Protein AF-M5BZY7-F1 (afdb_monomer_lite)

Structure (mmCIF, N/CA/C/O backbone):
data_AF-M5BZY7-F1
#
_entry.id   AF-M5BZY7-F1
#
loop_
_atom_site.group_PDB
_atom_site.id
_atom_site.type_symbol
_atom_site.label_atom_id
_atom_site.label_alt_id
_atom_site.label_comp_id
_atom_site.label_asym_id
_atom_site.label_entity_id
_atom_site.label_seq_id
_atom_site.pdbx_PDB_ins_code
_atom_site.Cartn_x
_atom_site.Cartn_y
_atom_site.Cartn_z
_atom_site.occupancy
_atom_site.B_iso_or_equiv
_atom_site.auth_seq_id
_atom_site.auth_comp_id
_atom_site.auth_asym_id
_atom_site.auth_atom_id
_atom_site.pdbx_PDB_model_num
ATOM 1 N N . MET A 1 1 ? -17.344 8.890 20.793 1.00 69.88 1 MET A N 1
ATOM 2 C CA . MET A 1 1 ? -17.210 7.690 19.939 1.00 69.88 1 MET A CA 1
ATOM 3 C C . MET A 1 1 ? -17.380 6.458 20.806 1.00 69.88 1 MET A C 1
ATOM 5 O O . MET A 1 1 ? -16.869 6.455 21.920 1.00 69.88 1 MET A O 1
ATOM 9 N N . ALA A 1 2 ? -18.114 5.452 20.333 1.00 90.12 2 ALA A N 1
ATOM 10 C CA . ALA A 1 2 ? -18.192 4.158 21.005 1.00 90.12 2 ALA A CA 1
ATOM 11 C C . ALA A 1 2 ? -17.006 3.278 20.587 1.00 90.12 2 ALA A C 1
ATOM 13 O O . ALA A 1 2 ? -16.504 3.409 19.467 1.00 90.12 2 ALA A O 1
ATOM 14 N N . PHE A 1 3 ? -16.585 2.380 21.474 1.00 93.38 3 PHE A N 1
ATOM 15 C CA . PHE A 1 3 ? -15.505 1.430 21.223 1.00 93.38 3 PHE A CA 1
ATOM 16 C C . PHE A 1 3 ? -16.046 0.007 21.200 1.00 93.38 3 PHE A C 1
ATOM 18 O O . PHE A 1 3 ? -16.920 -0.344 21.994 1.00 93.38 3 PHE A O 1
ATOM 25 N N . LEU A 1 4 ? -15.481 -0.819 20.328 1.00 94.56 4 LEU A N 1
ATOM 26 C CA . LEU A 1 4 ? -15.731 -2.252 20.276 1.00 94.56 4 LEU A CA 1
ATOM 27 C C . LEU A 1 4 ? -14.490 -3.015 20.742 1.00 94.56 4 LEU A C 1
ATOM 29 O O . LEU A 1 4 ? -13.355 -2.613 20.480 1.00 94.56 4 LEU A O 1
ATOM 33 N N . ARG A 1 5 ? -14.709 -4.145 21.413 1.00 94.69 5 ARG A N 1
ATOM 34 C CA . ARG A 1 5 ? -13.634 -5.030 21.867 1.00 94.69 5 ARG A CA 1
ATOM 35 C C . ARG A 1 5 ? -13.162 -5.900 20.705 1.00 94.69 5 ARG A C 1
ATOM 37 O O . ARG A 1 5 ? -13.861 -6.831 20.302 1.00 94.69 5 ARG A O 1
ATOM 44 N N . ALA A 1 6 ? -11.966 -5.632 20.190 1.00 93.75 6 ALA A N 1
ATOM 45 C CA . ALA A 1 6 ? -11.365 -6.430 19.126 1.00 93.75 6 ALA A CA 1
ATOM 46 C C . ALA A 1 6 ? -10.783 -7.752 19.652 1.00 93.75 6 ALA A C 1
ATOM 48 O O . ALA A 1 6 ? -10.763 -8.754 18.938 1.00 93.75 6 ALA A O 1
ATOM 49 N N . GLY A 1 7 ? -10.363 -7.806 20.917 1.00 92.88 7 GLY A N 1
ATOM 50 C CA . GLY A 1 7 ? -9.892 -9.018 21.595 1.00 92.88 7 GLY A CA 1
ATOM 51 C C . GLY A 1 7 ? -8.624 -8.779 22.407 1.00 92.88 7 GLY A C 1
ATOM 52 O O . GLY A 1 7 ? -8.182 -7.646 22.552 1.00 92.88 7 GLY A O 1
ATOM 53 N N . TYR A 1 8 ? -8.034 -9.848 22.937 1.00 92.38 8 TYR A N 1
ATOM 54 C CA . TYR A 1 8 ? -6.775 -9.754 23.676 1.00 92.38 8 TYR A CA 1
ATOM 55 C C . TYR A 1 8 ? -5.601 -9.412 22.762 1.00 92.38 8 TYR A C 1
ATOM 57 O O . TYR A 1 8 ? -5.529 -9.892 21.630 1.00 92.38 8 TYR A O 1
ATOM 65 N N . LEU A 1 9 ? -4.641 -8.654 23.293 1.00 89.50 9 LEU A N 1
ATOM 66 C CA . LEU A 1 9 ? -3.408 -8.291 22.601 1.00 89.50 9 LEU A CA 1
ATOM 67 C C . LEU A 1 9 ? -2.640 -9.517 22.090 1.00 89.50 9 LEU A C 1
ATOM 69 O O . LEU A 1 9 ? -2.059 -9.452 21.014 1.00 89.50 9 LEU A O 1
ATOM 73 N N . SER A 1 10 ? -2.695 -10.644 22.811 1.00 89.00 10 SER A N 1
ATOM 74 C CA . SER A 1 10 ? -2.075 -11.920 22.418 1.00 89.00 10 SER A CA 1
ATOM 75 C C . SER A 1 10 ? -2.529 -12.425 21.046 1.00 89.00 10 SER A C 1
ATOM 77 O O . SER A 1 10 ? -1.772 -13.107 20.363 1.00 89.00 10 SER A O 1
ATOM 79 N N . ASN A 1 11 ? -3.743 -12.068 20.618 1.00 89.25 11 ASN A N 1
ATOM 80 C CA . ASN A 1 11 ? -4.279 -12.460 19.315 1.00 89.25 11 ASN A CA 1
ATOM 81 C C . ASN A 1 11 ? -3.685 -11.632 18.166 1.00 89.25 11 ASN A C 1
ATOM 83 O O . ASN A 1 11 ? -3.854 -11.999 17.008 1.00 89.25 11 ASN A O 1
ATOM 87 N N . PHE A 1 12 ? -3.000 -10.530 18.484 1.00 89.19 12 PHE A N 1
ATOM 88 C CA . PHE A 1 12 ? -2.455 -9.568 17.530 1.00 89.19 12 PHE A CA 1
ATOM 89 C C . PHE A 1 12 ? -0.918 -9.524 17.549 1.00 89.19 12 PHE A C 1
ATOM 91 O O . PHE A 1 12 ? -0.313 -8.492 17.272 1.00 89.19 12 PHE A O 1
ATOM 98 N N . VAL A 1 13 ? -0.270 -10.639 17.907 1.00 87.38 13 VAL A N 1
ATOM 99 C CA . VAL A 1 13 ? 1.202 -10.731 18.015 1.00 87.38 13 VAL A CA 1
ATOM 100 C C . VAL A 1 13 ? 1.837 -11.503 16.855 1.00 87.38 13 VAL A C 1
ATOM 102 O O . VAL A 1 13 ? 2.993 -11.265 16.535 1.00 87.38 13 VAL A O 1
ATOM 105 N N . SER A 1 14 ? 1.090 -12.401 16.205 1.00 85.69 14 SER A N 1
ATOM 106 C CA . SER A 1 14 ? 1.621 -13.275 15.145 1.00 85.69 14 SER A CA 1
ATOM 107 C C . SER A 1 14 ? 2.072 -12.542 13.875 1.00 85.69 14 SER A C 1
ATOM 109 O O . SER A 1 14 ? 3.046 -12.944 13.257 1.00 85.69 14 SER A O 1
ATOM 111 N N . HIS A 1 15 ? 1.364 -11.479 13.499 1.00 88.69 15 HIS A N 1
ATOM 112 C CA . HIS A 1 15 ? 1.591 -10.665 12.311 1.00 88.69 15 HIS A CA 1
ATOM 113 C C . HIS A 1 15 ? 1.605 -9.184 12.697 1.00 88.69 15 HIS A C 1
ATOM 115 O O . HIS A 1 15 ? 1.057 -8.792 13.732 1.00 88.69 15 HIS A O 1
ATOM 121 N N . THR A 1 16 ? 2.195 -8.359 11.841 1.00 88.75 16 THR A N 1
ATOM 122 C CA . THR A 1 16 ? 2.219 -6.891 11.948 1.00 88.75 16 THR A CA 1
ATOM 123 C C . THR A 1 16 ? 0.879 -6.255 11.577 1.00 88.75 16 THR A C 1
ATOM 125 O O . THR A 1 16 ? 0.645 -5.089 11.883 1.00 88.75 16 THR A O 1
ATOM 128 N N . ARG A 1 17 ? -0.026 -7.007 10.941 1.00 91.69 17 ARG A N 1
ATOM 129 C CA . ARG A 1 17 ? -1.301 -6.504 10.427 1.00 91.69 17 ARG A CA 1
ATOM 130 C C . ARG A 1 17 ? -2.407 -7.557 10.436 1.00 91.69 17 ARG A C 1
ATOM 132 O O . ARG A 1 17 ? -2.161 -8.747 10.225 1.0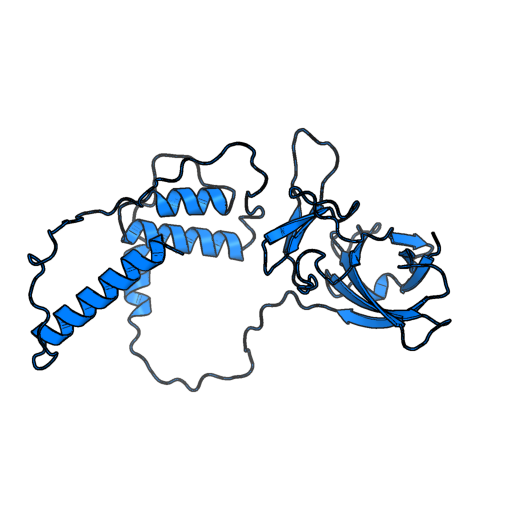0 91.69 17 ARG A O 1
ATOM 139 N N . TYR A 1 18 ? -3.639 -7.106 10.653 1.00 94.38 18 TYR A N 1
ATOM 140 C CA . TYR A 1 18 ? -4.831 -7.954 10.666 1.00 94.38 18 TYR A CA 1
ATOM 141 C C . TYR A 1 18 ? -5.995 -7.257 9.978 1.00 94.38 18 TYR A C 1
ATOM 143 O O . TYR A 1 18 ? -6.287 -6.104 10.290 1.00 94.38 18 TYR A O 1
ATOM 151 N N . LEU A 1 19 ? -6.706 -7.978 9.114 1.00 95.56 19 LEU A N 1
ATOM 152 C CA . LEU A 1 19 ? -8.006 -7.550 8.616 1.00 95.56 19 LEU A CA 1
ATOM 153 C C . LEU A 1 19 ? -9.092 -7.973 9.611 1.00 95.56 19 LEU A C 1
ATOM 155 O O . LEU A 1 19 ? -9.184 -9.141 10.001 1.00 95.56 19 LEU A O 1
ATOM 159 N N . LEU A 1 20 ? -9.909 -7.012 10.021 1.00 96.12 20 LEU A N 1
ATOM 160 C CA . LEU A 1 20 ? -11.020 -7.176 10.945 1.00 96.12 20 LEU A CA 1
ATOM 161 C C . LEU A 1 20 ? -12.327 -6.938 10.196 1.00 96.12 20 LEU A C 1
ATOM 163 O O . LEU A 1 20 ? -12.575 -5.833 9.717 1.00 96.12 20 LEU A O 1
ATOM 167 N N . THR A 1 21 ? -13.181 -7.956 10.150 1.00 95.75 21 THR A N 1
ATOM 168 C CA . THR A 1 21 ? -14.533 -7.828 9.597 1.00 95.75 21 THR A CA 1
ATOM 169 C C . THR A 1 21 ? -15.502 -7.569 10.744 1.00 95.75 21 THR A C 1
ATOM 171 O O . THR A 1 21 ? -15.699 -8.424 11.616 1.00 95.75 21 THR A O 1
ATOM 174 N N . LEU A 1 22 ? -16.102 -6.385 10.755 1.00 95.19 22 LEU A N 1
ATOM 175 C CA . LEU A 1 22 ? -17.109 -5.962 11.718 1.00 95.19 22 LEU A CA 1
ATOM 176 C C . LEU A 1 22 ? -18.509 -6.192 11.159 1.00 95.19 22 LEU A C 1
ATOM 178 O O . LEU A 1 22 ? -18.734 -6.029 9.962 1.00 95.19 22 LEU A O 1
ATOM 182 N N . ARG A 1 23 ? -19.460 -6.504 12.038 1.00 94.94 23 ARG A N 1
ATOM 183 C CA . ARG A 1 23 ? -20.889 -6.565 11.715 1.00 94.94 23 ARG A CA 1
ATOM 184 C C . ARG A 1 23 ? -21.689 -5.721 12.693 1.00 94.94 23 ARG A C 1
ATOM 186 O O . ARG A 1 23 ? -21.435 -5.761 13.899 1.00 94.94 23 ARG A O 1
ATOM 193 N N . SER A 1 24 ? -22.667 -4.979 12.183 1.00 93.81 24 SER A N 1
ATOM 194 C CA . SER A 1 24 ? -23.609 -4.253 13.034 1.00 93.81 24 SER A CA 1
ATOM 195 C C . SER A 1 24 ? -24.620 -5.218 13.657 1.00 93.81 24 SER A C 1
ATOM 197 O O . SER A 1 24 ? -25.238 -6.025 12.963 1.00 93.81 24 SER A O 1
ATOM 199 N N . LYS A 1 25 ? -24.848 -5.118 14.970 1.00 89.00 25 LYS A N 1
ATOM 200 C CA . LYS A 1 25 ? -25.912 -5.879 15.646 1.00 89.00 25 LYS A CA 1
ATOM 201 C C . LYS A 1 25 ? -27.306 -5.334 15.346 1.00 89.00 25 LYS A C 1
ATOM 203 O O . LYS A 1 25 ? -28.270 -6.091 15.361 1.00 89.00 25 LYS A O 1
ATOM 208 N N . ALA A 1 26 ? -27.415 -4.030 15.083 1.00 88.25 26 ALA A N 1
ATOM 209 C CA . ALA A 1 26 ? -28.688 -3.394 14.750 1.00 88.25 26 ALA A CA 1
ATOM 210 C C . ALA A 1 26 ? -29.161 -3.787 13.342 1.00 88.25 26 ALA A C 1
ATOM 212 O O . ALA A 1 26 ? -30.354 -3.987 13.120 1.00 88.25 26 ALA A O 1
ATOM 213 N N . ARG A 1 27 ? -28.220 -3.922 12.398 1.00 87.88 27 ARG A N 1
ATOM 214 C CA . ARG A 1 27 ? -28.473 -4.346 11.016 1.00 87.88 27 ARG A CA 1
ATOM 215 C C . ARG A 1 27 ? -27.467 -5.429 10.612 1.00 87.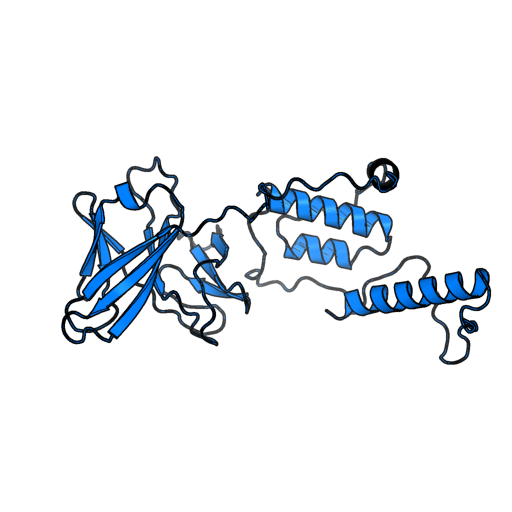88 27 ARG A C 1
ATOM 217 O O . ARG A 1 27 ? -26.384 -5.099 10.141 1.00 87.88 27 ARG A O 1
ATOM 224 N N . PRO A 1 28 ? -27.816 -6.720 10.751 1.00 85.06 28 PRO A N 1
ATOM 225 C CA . PRO A 1 28 ? -26.888 -7.825 10.485 1.00 85.06 28 PRO A CA 1
ATOM 226 C C . PRO A 1 28 ? -26.375 -7.935 9.040 1.00 85.06 28 PRO A C 1
ATOM 228 O O . PRO A 1 28 ? -25.453 -8.707 8.794 1.00 85.06 28 PRO A O 1
ATOM 231 N N . SER A 1 29 ? -26.971 -7.204 8.091 1.00 88.88 29 SER A N 1
ATOM 232 C CA . SER A 1 29 ? -26.496 -7.071 6.708 1.00 88.88 29 SER A CA 1
ATOM 233 C C . SER A 1 29 ? -25.306 -6.127 6.552 1.00 88.88 29 SER A C 1
ATOM 235 O O . SER A 1 29 ? -24.657 -6.146 5.509 1.00 88.88 29 SER A O 1
ATOM 237 N N . ASP A 1 30 ? -25.047 -5.282 7.548 1.00 91.56 30 ASP A N 1
ATOM 238 C CA . ASP A 1 30 ? -24.054 -4.225 7.447 1.00 91.56 30 ASP A CA 1
ATOM 239 C C . ASP A 1 30 ? -22.715 -4.740 7.958 1.00 91.56 30 ASP A C 1
ATOM 241 O O . ASP A 1 30 ? -22.546 -5.034 9.149 1.00 91.56 30 ASP A O 1
ATOM 245 N N . TYR A 1 31 ? -21.766 -4.819 7.031 1.00 93.38 31 TYR A N 1
ATOM 246 C CA . TYR A 1 31 ? -20.393 -5.208 7.295 1.00 93.38 31 TYR A CA 1
ATOM 247 C C . TYR A 1 31 ? -19.463 -4.028 7.061 1.00 93.38 31 TYR A C 1
ATOM 249 O O . TYR A 1 31 ? -19.668 -3.243 6.136 1.00 93.38 31 TYR A O 1
ATOM 257 N N . HIS A 1 32 ? -18.430 -3.931 7.889 1.00 94.38 32 HIS A N 1
ATOM 258 C CA . HIS A 1 32 ? -17.384 -2.928 7.740 1.00 94.38 32 HIS A CA 1
ATOM 259 C C . HIS A 1 32 ? -16.022 -3.569 7.955 1.00 94.38 32 HIS A C 1
ATOM 261 O O . HIS A 1 32 ? -15.857 -4.355 8.887 1.00 94.38 32 HIS A O 1
ATOM 267 N N . SER A 1 33 ? -15.051 -3.242 7.112 1.00 95.25 33 SER A N 1
ATOM 268 C CA . SER A 1 33 ? -13.735 -3.881 7.132 1.00 95.25 33 SER A CA 1
ATOM 269 C C . SER A 1 33 ? -12.668 -2.885 7.565 1.00 95.25 33 SER A C 1
ATOM 271 O O . SER A 1 33 ? -12.513 -1.816 6.975 1.00 95.25 33 SER A O 1
ATOM 273 N N . LEU A 1 34 ? -11.933 -3.243 8.614 1.00 96.00 34 LEU A N 1
ATOM 274 C CA . LEU A 1 34 ? -10.843 -2.449 9.169 1.00 96.00 34 LEU A CA 1
ATOM 275 C C . LEU A 1 34 ? -9.527 -3.209 9.067 1.00 96.00 34 LEU A C 1
ATOM 277 O O . LEU A 1 34 ? -9.506 -4.436 9.112 1.00 96.00 34 LEU A O 1
ATOM 281 N N . ILE A 1 35 ? -8.423 -2.481 9.012 1.00 95.69 35 ILE A N 1
ATOM 282 C CA . ILE A 1 35 ? -7.079 -3.025 9.161 1.00 95.69 35 ILE A CA 1
ATOM 283 C C . ILE A 1 35 ? -6.521 -2.525 10.485 1.00 95.69 35 ILE A C 1
ATOM 285 O O . ILE A 1 35 ? -6.535 -1.326 10.756 1.00 95.69 35 ILE A O 1
ATOM 289 N N . LEU A 1 36 ? -6.028 -3.450 11.301 1.00 95.19 36 LEU A N 1
ATOM 290 C CA . LEU A 1 36 ? -5.256 -3.159 12.500 1.00 95.19 36 LEU A CA 1
ATOM 291 C C . LEU A 1 36 ? -3.772 -3.330 12.176 1.00 95.19 36 LEU A C 1
ATOM 293 O O . LEU A 1 36 ? -3.349 -4.437 11.845 1.00 95.19 36 LEU A O 1
ATOM 297 N N . PHE A 1 37 ? -2.997 -2.262 12.314 1.00 92.88 37 PHE A N 1
ATOM 298 C CA . PHE A 1 37 ? -1.547 -2.240 12.169 1.00 92.88 37 PHE A CA 1
ATOM 299 C C . PHE A 1 37 ? -0.869 -2.267 13.533 1.00 92.88 37 PHE A C 1
ATOM 301 O O . PHE A 1 37 ? -1.293 -1.592 14.473 1.00 92.88 37 PHE A O 1
ATOM 308 N N . ARG A 1 38 ? 0.232 -3.006 13.618 1.00 90.00 38 ARG A N 1
ATOM 309 C CA . ARG A 1 38 ? 1.146 -3.060 14.751 1.00 90.00 38 ARG A CA 1
ATOM 310 C C . ARG A 1 38 ? 2.537 -2.670 14.263 1.00 90.00 38 ARG A C 1
ATOM 312 O O . ARG A 1 38 ? 3.193 -3.450 13.584 1.00 90.00 38 ARG A O 1
ATOM 319 N N . LEU A 1 39 ? 3.004 -1.491 14.669 1.00 86.19 39 LEU A N 1
ATOM 320 C CA . LEU A 1 39 ? 4.331 -0.978 14.281 1.00 86.19 39 LEU A CA 1
ATOM 321 C C . LEU A 1 39 ? 5.430 -1.289 15.302 1.00 86.19 39 LEU A C 1
ATOM 323 O O . LEU A 1 39 ? 6.608 -1.058 15.060 1.00 86.19 39 LEU A O 1
ATOM 327 N N . SER A 1 40 ? 5.042 -1.798 16.468 1.00 81.00 40 SER A N 1
ATOM 328 C CA . SER A 1 40 ? 5.979 -2.195 17.518 1.00 81.00 40 SER A CA 1
ATOM 329 C C . SER A 1 40 ? 6.353 -3.675 17.401 1.00 81.00 40 SER A C 1
ATOM 331 O O . SER A 1 40 ? 5.484 -4.503 17.092 1.00 81.00 40 SER A O 1
ATOM 333 N N . PRO A 1 41 ? 7.601 -4.053 17.729 1.00 71.88 41 PRO A N 1
ATOM 334 C CA . PRO A 1 41 ? 7.983 -5.456 17.797 1.00 71.88 41 PRO A CA 1
ATOM 335 C C . PRO A 1 41 ? 7.101 -6.215 18.799 1.00 71.88 41 PRO A C 1
ATOM 337 O O . PRO A 1 41 ? 6.577 -5.647 19.764 1.00 71.88 41 PRO A O 1
ATOM 340 N N . ALA A 1 42 ? 6.927 -7.520 18.569 1.00 64.50 42 ALA A N 1
ATOM 341 C CA . ALA A 1 42 ? 6.102 -8.414 19.390 1.00 64.50 42 ALA A CA 1
ATOM 342 C C . ALA A 1 42 ? 6.430 -8.354 20.898 1.00 64.50 42 ALA A C 1
ATOM 344 O O . ALA A 1 42 ? 5.557 -8.589 21.729 1.00 64.50 42 ALA A O 1
ATOM 345 N N . THR A 1 43 ? 7.672 -8.001 21.231 1.00 65.31 43 THR A N 1
ATOM 346 C CA . THR A 1 43 ? 8.246 -7.958 22.580 1.00 65.31 43 THR A CA 1
ATOM 347 C C . THR A 1 43 ? 8.021 -6.646 23.341 1.00 65.31 43 THR A C 1
ATOM 349 O O . THR A 1 43 ? 8.405 -6.572 24.503 1.00 65.31 43 THR A O 1
ATOM 352 N N . SER A 1 44 ? 7.434 -5.614 22.722 1.00 69.38 44 SER A N 1
ATOM 353 C CA . SER A 1 44 ? 7.161 -4.336 23.399 1.00 69.38 44 SER A CA 1
ATOM 354 C C . SER A 1 44 ? 5.996 -4.454 24.388 1.00 69.38 44 SER A C 1
ATOM 356 O O . SER A 1 44 ? 4.926 -4.942 24.014 1.00 69.38 44 SER A O 1
ATOM 358 N N . ASP A 1 45 ? 6.177 -3.945 25.613 1.00 65.12 45 ASP A N 1
ATOM 359 C CA . ASP A 1 45 ? 5.134 -3.887 26.654 1.00 65.12 45 ASP A CA 1
ATOM 360 C C . ASP A 1 45 ? 3.990 -2.922 26.301 1.00 65.12 45 ASP A C 1
ATOM 362 O O . ASP A 1 45 ? 2.838 -3.148 26.674 1.00 65.12 45 ASP A O 1
ATOM 366 N N . VAL A 1 46 ? 4.292 -1.865 25.540 1.00 72.31 46 VAL A N 1
ATOM 367 C CA . VAL A 1 46 ? 3.311 -0.911 25.006 1.00 72.31 46 VAL A CA 1
ATOM 368 C C . VAL A 1 46 ? 3.301 -1.033 23.482 1.00 72.31 46 VAL A C 1
ATOM 370 O O . VAL A 1 46 ? 4.267 -0.626 22.827 1.00 72.31 46 VAL A O 1
ATOM 373 N N . PRO A 1 47 ? 2.270 -1.661 22.891 1.00 76.50 47 PRO A N 1
ATOM 374 C CA . PRO A 1 47 ? 2.206 -1.846 21.457 1.00 76.50 47 PRO A CA 1
ATOM 375 C C . PRO A 1 47 ? 1.698 -0.579 20.758 1.00 76.50 47 PRO A C 1
ATOM 377 O O . PRO A 1 47 ? 0.624 -0.073 21.077 1.00 76.50 47 PRO A O 1
ATOM 380 N N . ASN A 1 48 ? 2.429 -0.117 19.744 1.00 87.25 48 ASN A N 1
ATOM 381 C CA . ASN A 1 48 ? 1.951 0.926 18.835 1.00 87.25 48 ASN A CA 1
ATOM 382 C C . ASN A 1 48 ? 0.945 0.308 17.862 1.00 87.25 48 ASN A C 1
ATOM 384 O O . ASN A 1 48 ? 1.345 -0.372 16.908 1.00 87.25 48 ASN A O 1
ATOM 388 N N . LEU A 1 49 ? -0.342 0.493 18.160 1.00 91.56 49 LEU A N 1
ATOM 389 C CA . LEU A 1 49 ? -1.465 -0.024 17.386 1.00 91.56 49 LEU A CA 1
ATOM 390 C C . LEU A 1 49 ? -2.213 1.114 16.699 1.00 91.56 49 LEU A C 1
ATOM 392 O O . LEU A 1 49 ? -2.534 2.119 17.329 1.00 91.56 49 LEU A O 1
ATOM 396 N N . TYR A 1 50 ? -2.549 0.906 15.432 1.00 94.00 50 TYR A N 1
ATOM 397 C CA . TYR A 1 50 ? -3.339 1.835 14.629 1.00 94.00 50 TYR A CA 1
ATOM 398 C C . TYR A 1 50 ? -4.431 1.064 13.909 1.00 94.00 50 TYR A C 1
ATOM 400 O O . TYR A 1 50 ? -4.211 -0.075 13.502 1.00 94.00 50 TYR A O 1
ATOM 408 N N . ALA A 1 51 ? -5.604 1.666 13.748 1.00 95.50 51 ALA A N 1
ATOM 409 C CA . ALA A 1 51 ? -6.694 1.061 13.003 1.00 95.50 51 ALA A CA 1
ATOM 410 C C . ALA A 1 51 ? -7.204 2.032 11.949 1.00 95.50 51 ALA A C 1
ATOM 412 O O . ALA A 1 51 ? -7.398 3.214 12.223 1.00 95.50 51 ALA A O 1
ATOM 413 N N . MET A 1 52 ? -7.464 1.524 10.753 1.00 95.19 52 MET A N 1
ATOM 414 C CA . MET A 1 52 ? -8.054 2.311 9.678 1.00 95.19 52 MET A CA 1
ATOM 415 C C . MET A 1 52 ? -8.957 1.455 8.803 1.00 95.19 52 MET A C 1
ATOM 417 O O . MET A 1 52 ? -8.982 0.232 8.917 1.00 95.19 52 MET A O 1
ATOM 421 N N . GLU A 1 53 ? -9.705 2.100 7.927 1.00 95.31 53 GLU A N 1
ATOM 422 C CA . GLU A 1 53 ? -10.540 1.430 6.942 1.00 95.31 53 GLU A CA 1
ATOM 423 C C . GLU A 1 53 ? -9.713 0.629 5.926 1.00 95.31 53 GLU A C 1
ATOM 425 O O . GLU A 1 53 ? -8.658 1.072 5.472 1.00 95.31 53 GLU A O 1
ATOM 430 N N . SER A 1 54 ? -10.191 -0.562 5.554 1.00 95.19 54 SER A N 1
ATOM 431 C CA . SER A 1 54 ? -9.494 -1.400 4.570 1.00 95.19 54 SER A CA 1
ATOM 432 C C . SER A 1 54 ? -9.618 -0.901 3.138 1.00 95.19 54 SER A C 1
ATOM 434 O O . SER A 1 54 ? -8.888 -1.341 2.259 1.00 95.19 54 SER A O 1
ATOM 436 N N . THR A 1 55 ? -10.572 -0.016 2.890 1.00 95.19 55 THR A N 1
ATOM 437 C CA . THR A 1 55 ? -10.951 0.437 1.561 1.00 95.19 55 THR A CA 1
ATOM 438 C C . THR A 1 55 ? -10.368 1.820 1.313 1.00 95.19 55 THR A C 1
ATOM 440 O O . THR A 1 55 ? -10.625 2.764 2.056 1.00 95.19 55 THR A O 1
ATOM 443 N N . CYS A 1 56 ? -9.585 1.958 0.246 1.00 94.31 56 CYS A N 1
ATOM 444 C CA . CYS A 1 56 ? -8.999 3.234 -0.136 1.00 94.31 56 CYS A CA 1
ATOM 445 C C . CYS A 1 56 ? -10.094 4.220 -0.591 1.00 94.31 56 CYS A C 1
ATOM 447 O O . CYS A 1 56 ? -10.856 3.884 -1.504 1.00 94.31 56 CYS A O 1
ATOM 449 N N . PRO A 1 57 ? -10.130 5.460 -0.062 1.00 94.44 57 PRO A N 1
ATOM 450 C CA . PRO A 1 57 ? -11.161 6.453 -0.393 1.00 94.44 57 PRO A CA 1
ATOM 451 C C . PRO A 1 57 ? -11.100 6.965 -1.842 1.00 94.44 57 PRO A C 1
ATOM 453 O O . PRO A 1 57 ? -12.005 7.666 -2.277 1.00 94.44 57 PRO A O 1
ATOM 456 N N . HIS A 1 58 ? -10.043 6.639 -2.595 1.00 90.06 58 HIS A N 1
ATOM 457 C CA . HIS A 1 58 ? -9.907 7.019 -4.001 1.00 90.06 58 HIS A CA 1
ATOM 458 C C . HIS A 1 58 ? -10.849 6.214 -4.913 1.00 90.06 58 HIS A C 1
ATOM 460 O O . HIS A 1 58 ? -11.804 6.751 -5.462 1.00 90.06 58 HIS A O 1
ATOM 466 N N . LEU A 1 59 ? -10.570 4.917 -5.082 1.00 91.62 59 LEU A N 1
ATOM 467 C CA . LEU A 1 59 ? -11.298 4.021 -5.995 1.00 91.62 59 LEU A CA 1
ATOM 468 C C . LEU A 1 59 ? -11.610 2.665 -5.348 1.00 91.62 59 LEU A C 1
ATOM 470 O O . LEU A 1 59 ? -11.765 1.660 -6.035 1.00 91.62 59 LEU A O 1
ATOM 474 N N . GLY A 1 60 ? -11.658 2.614 -4.017 1.00 91.12 60 GLY A N 1
ATOM 475 C CA . GLY A 1 60 ? -12.051 1.413 -3.284 1.00 91.12 60 GLY A CA 1
ATOM 476 C C . GLY A 1 60 ? -11.025 0.279 -3.292 1.00 91.12 60 GLY A C 1
ATOM 477 O O . GLY A 1 60 ? -11.371 -0.858 -2.992 1.00 91.12 60 GLY A O 1
ATOM 478 N N . ALA A 1 61 ? -9.771 0.564 -3.650 1.00 90.62 61 ALA A N 1
ATOM 479 C CA . ALA A 1 61 ? -8.698 -0.423 -3.623 1.00 90.62 61 ALA A CA 1
ATOM 480 C C . ALA A 1 61 ? -8.440 -0.945 -2.200 1.00 90.62 61 ALA A C 1
ATOM 482 O O . ALA A 1 61 ? -8.537 -0.188 -1.235 1.00 90.62 61 ALA A O 1
ATOM 483 N N . ASP A 1 62 ? -8.065 -2.217 -2.085 1.00 92.75 62 ASP A N 1
ATOM 484 C CA . ASP A 1 62 ? -7.747 -2.841 -0.800 1.00 92.75 62 ASP A CA 1
ATOM 485 C C . ASP A 1 62 ? -6.405 -2.327 -0.247 1.00 92.75 62 ASP A C 1
ATOM 487 O O . ASP A 1 62 ? -5.366 -2.398 -0.912 1.00 92.75 62 ASP A O 1
ATOM 491 N N . LEU A 1 63 ? -6.438 -1.802 0.976 1.00 92.69 63 LEU A N 1
ATOM 492 C CA . LEU A 1 63 ? -5.288 -1.303 1.724 1.00 92.69 63 LEU A CA 1
ATOM 493 C C . LEU A 1 63 ? -4.649 -2.377 2.616 1.00 92.69 63 LEU A C 1
ATOM 495 O O . LEU A 1 63 ? -3.651 -2.089 3.274 1.00 92.69 63 LEU A O 1
ATOM 499 N N . SER A 1 64 ? -5.160 -3.614 2.664 1.00 89.94 64 SER A N 1
ATOM 500 C CA . SER A 1 64 ? -4.632 -4.648 3.573 1.00 89.94 64 SER A CA 1
ATOM 501 C C . SER A 1 64 ? -3.158 -4.973 3.312 1.00 89.94 64 SER A C 1
ATOM 503 O O . SER A 1 64 ? -2.425 -5.336 4.232 1.00 89.94 64 SER A O 1
ATOM 505 N N . HIS A 1 65 ? -2.715 -4.795 2.067 1.00 86.88 65 HIS A N 1
ATOM 506 C CA . HIS A 1 65 ? -1.337 -4.981 1.607 1.00 86.88 65 HIS A CA 1
ATOM 507 C C . HIS A 1 65 ? -0.604 -3.649 1.379 1.00 86.88 65 HIS A C 1
ATOM 509 O O . HIS A 1 65 ? 0.390 -3.614 0.666 1.00 86.88 65 HIS A O 1
ATOM 515 N N . ALA A 1 66 ? -1.097 -2.543 1.945 1.00 87.44 66 ALA A N 1
ATOM 516 C CA . ALA A 1 66 ? -0.423 -1.253 1.855 1.00 87.44 66 ALA A CA 1
ATOM 517 C C . ALA A 1 66 ? 0.948 -1.294 2.546 1.00 87.44 66 ALA A C 1
ATOM 519 O O . ALA A 1 66 ? 1.101 -1.902 3.612 1.00 87.44 66 ALA A O 1
ATOM 520 N N . ASP A 1 67 ? 1.931 -0.626 1.950 1.00 85.06 67 ASP A N 1
ATOM 521 C CA . ASP A 1 67 ? 3.235 -0.423 2.579 1.00 85.06 67 ASP A CA 1
ATOM 522 C C . ASP A 1 67 ? 3.077 0.581 3.725 1.00 85.06 67 ASP A C 1
ATOM 524 O O . ASP A 1 67 ? 2.361 1.572 3.574 1.00 85.06 67 ASP A O 1
ATOM 528 N N . VAL A 1 68 ? 3.734 0.343 4.863 1.00 87.88 68 VAL A N 1
ATOM 529 C CA . VAL A 1 68 ? 3.809 1.339 5.939 1.00 87.88 68 VAL A CA 1
ATOM 530 C C . VAL A 1 68 ? 5.134 2.071 5.815 1.00 87.88 68 VAL A C 1
ATOM 532 O O . VAL A 1 68 ? 6.197 1.483 6.010 1.00 87.88 68 VAL A O 1
ATOM 535 N N . GLU A 1 69 ? 5.067 3.362 5.525 1.00 84.50 69 GLU A N 1
ATOM 536 C CA . GLU A 1 69 ? 6.218 4.249 5.536 1.00 84.50 69 GLU A CA 1
ATOM 537 C C . GLU A 1 69 ? 6.285 4.972 6.882 1.00 84.50 69 GLU A C 1
ATOM 539 O O . GLU A 1 69 ? 5.324 5.604 7.326 1.00 84.50 69 GLU A O 1
ATOM 544 N N . ILE A 1 70 ? 7.432 4.853 7.545 1.00 80.12 70 ILE A N 1
ATOM 545 C CA . ILE A 1 70 ? 7.737 5.555 8.791 1.00 80.12 70 ILE A CA 1
ATOM 546 C C . ILE A 1 70 ? 8.798 6.587 8.441 1.00 80.12 70 ILE A C 1
ATOM 548 O O . ILE A 1 70 ? 9.924 6.209 8.105 1.00 80.12 70 ILE A O 1
ATOM 552 N N . ASP A 1 71 ? 8.441 7.868 8.491 1.00 64.44 71 ASP A N 1
ATOM 553 C CA . ASP A 1 71 ? 9.386 8.944 8.201 1.00 64.44 71 ASP A CA 1
ATOM 554 C C . ASP A 1 71 ? 9.898 9.557 9.514 1.00 64.44 71 ASP A C 1
ATOM 556 O O . ASP A 1 71 ? 9.103 10.091 10.296 1.00 64.44 71 ASP A O 1
ATOM 560 N N . PRO A 1 72 ? 11.205 9.464 9.812 1.00 55.75 72 PRO A N 1
ATOM 561 C CA . PRO A 1 72 ? 11.823 10.266 10.852 1.00 55.75 72 PRO A CA 1
ATOM 562 C C . PRO A 1 72 ? 12.082 11.667 10.285 1.00 55.75 72 PRO A C 1
ATOM 564 O O . PRO A 1 72 ? 13.194 11.968 9.850 1.00 55.75 72 PRO A O 1
ATOM 567 N N . ASP A 1 73 ? 11.058 12.517 10.259 1.00 51.94 73 ASP A N 1
ATOM 568 C CA . ASP A 1 73 ? 11.250 13.927 9.922 1.00 51.94 73 ASP A CA 1
ATOM 569 C C . ASP A 1 73 ? 12.023 14.617 11.069 1.00 51.94 73 ASP A C 1
ATOM 571 O O . ASP A 1 73 ? 11.544 14.637 12.203 1.00 51.94 73 ASP A O 1
ATOM 575 N N . PRO A 1 74 ? 13.234 15.158 10.832 1.00 51.47 74 PRO A N 1
ATOM 576 C CA . PRO A 1 74 ? 14.016 15.829 11.868 1.00 51.47 74 PRO A CA 1
ATOM 577 C C . PRO A 1 74 ? 13.422 17.173 12.331 1.00 51.47 74 PRO A C 1
ATOM 579 O O . PRO A 1 74 ? 13.897 17.707 13.334 1.00 51.47 74 PRO A O 1
ATOM 582 N N . GLU A 1 75 ? 12.428 17.731 11.633 1.00 53.28 75 GLU A N 1
ATOM 583 C CA . GLU A 1 75 ? 11.746 18.983 12.001 1.00 53.28 75 GLU A CA 1
ATOM 584 C C . GLU A 1 75 ? 10.401 18.755 12.716 1.00 53.28 75 GLU A C 1
ATOM 586 O O . GLU A 1 75 ? 9.864 19.685 13.323 1.00 53.28 75 GLU A O 1
ATOM 591 N N . ILE A 1 76 ? 9.871 17.526 12.701 1.00 52.88 76 ILE A N 1
ATOM 592 C CA . ILE A 1 76 ? 8.609 17.151 13.351 1.00 52.88 76 ILE A CA 1
ATOM 593 C C . ILE A 1 76 ? 8.915 16.095 14.420 1.00 52.88 76 ILE A C 1
ATOM 595 O O . ILE A 1 76 ? 9.184 14.940 14.113 1.00 52.88 76 ILE A O 1
ATOM 599 N N . GLU A 1 77 ? 8.850 16.476 15.700 1.00 47.78 77 GLU A N 1
ATOM 600 C CA . GLU A 1 77 ? 9.150 15.579 16.837 1.00 47.78 77 GLU A CA 1
ATOM 601 C C . GLU A 1 77 ? 8.236 14.332 16.921 1.00 47.78 77 GLU A C 1
ATOM 603 O O . GLU A 1 77 ? 8.559 13.374 17.625 1.00 47.78 77 GLU A O 1
ATOM 608 N N . GLU A 1 78 ? 7.103 14.308 16.210 1.00 53.53 78 GLU A N 1
ATOM 609 C CA . GLU A 1 78 ? 6.197 13.157 16.155 1.00 53.53 78 GLU A CA 1
ATOM 610 C C . GLU A 1 78 ? 6.508 12.254 14.951 1.00 53.53 78 GLU A C 1
ATOM 612 O O . GLU A 1 78 ? 6.388 12.662 13.799 1.00 53.53 78 GLU A O 1
ATOM 617 N N . MET A 1 79 ? 6.841 10.987 15.224 1.00 54.75 79 MET A N 1
ATOM 618 C CA . MET A 1 79 ? 6.982 9.928 14.218 1.00 54.75 79 MET A CA 1
ATOM 619 C C . MET A 1 79 ? 5.660 9.756 13.452 1.00 54.75 79 MET A C 1
ATOM 621 O O . MET A 1 79 ? 4.738 9.092 13.934 1.00 54.75 79 MET A O 1
ATOM 625 N N . THR A 1 80 ? 5.555 10.356 12.264 1.00 68.44 80 THR A N 1
ATOM 626 C CA . THR A 1 80 ? 4.384 10.182 11.398 1.00 68.44 80 THR A CA 1
ATOM 627 C C . THR A 1 80 ? 4.539 8.879 10.621 1.00 68.44 80 THR A C 1
ATOM 629 O O . THR A 1 80 ? 5.488 8.675 9.864 1.00 68.44 80 THR A O 1
ATOM 632 N N . ALA A 1 81 ? 3.624 7.945 10.863 1.00 84.62 81 ALA A N 1
ATOM 633 C CA . ALA A 1 81 ? 3.548 6.698 10.121 1.00 84.62 81 ALA A CA 1
ATOM 634 C C . ALA A 1 81 ? 2.377 6.798 9.146 1.00 84.62 81 ALA A C 1
ATOM 636 O O . ALA A 1 81 ? 1.257 7.117 9.551 1.00 84.62 81 ALA A O 1
ATOM 637 N N . ALA A 1 82 ? 2.628 6.538 7.869 1.00 89.62 82 ALA A N 1
ATOM 638 C CA . ALA A 1 82 ? 1.622 6.602 6.821 1.00 89.62 82 ALA A CA 1
ATOM 639 C C . ALA A 1 82 ? 1.553 5.273 6.070 1.00 89.62 82 ALA A C 1
ATOM 641 O O . ALA A 1 82 ? 2.573 4.630 5.831 1.00 89.62 82 ALA A O 1
ATOM 642 N N . VAL A 1 83 ? 0.351 4.866 5.677 1.00 91.06 83 VAL A N 1
ATOM 643 C CA . VAL A 1 83 ? 0.171 3.757 4.736 1.00 91.06 83 VAL A CA 1
ATOM 644 C C . VAL A 1 83 ? 0.145 4.284 3.314 1.00 91.06 83 VAL A C 1
ATOM 646 O O . VAL A 1 83 ? -0.445 5.329 3.050 1.00 91.06 83 VAL A O 1
ATOM 649 N N . VAL A 1 84 ? 0.730 3.544 2.383 1.00 90.50 84 VAL A N 1
ATOM 650 C CA . VAL A 1 84 ? 0.714 3.881 0.960 1.00 90.50 84 VAL A CA 1
ATOM 651 C C . VAL A 1 84 ? -0.134 2.868 0.209 1.00 90.50 84 VAL A C 1
ATOM 653 O O . VAL A 1 84 ? 0.138 1.667 0.219 1.00 90.50 84 VAL A O 1
ATOM 656 N N . CYS A 1 85 ? -1.176 3.357 -0.464 1.00 91.50 85 CYS A N 1
ATOM 657 C CA . CYS A 1 85 ? -2.067 2.522 -1.259 1.00 91.50 85 CYS A CA 1
ATOM 658 C C . CYS A 1 85 ? -1.270 1.757 -2.334 1.00 91.50 85 CYS A C 1
ATOM 660 O O . CYS A 1 85 ? -0.608 2.395 -3.157 1.00 91.50 85 CYS A O 1
ATOM 662 N N . PRO A 1 86 ? -1.367 0.417 -2.402 1.00 87.06 86 PRO A N 1
ATOM 663 C CA . PRO A 1 86 ? -0.530 -0.377 -3.303 1.00 87.06 86 PRO A CA 1
ATOM 664 C C . PRO A 1 86 ? -0.881 -0.170 -4.783 1.00 87.06 86 PRO A C 1
ATOM 666 O O . PRO A 1 86 ? -0.062 -0.433 -5.656 1.00 87.06 86 PRO A O 1
ATOM 669 N N . TRP A 1 87 ? -2.083 0.336 -5.069 1.00 85.31 87 TRP A N 1
ATOM 670 C CA . TRP A 1 87 ? -2.573 0.546 -6.431 1.00 85.31 87 TRP A CA 1
ATOM 671 C C . TRP A 1 87 ? -2.244 1.931 -6.977 1.00 85.31 87 TRP A C 1
ATOM 673 O O . TRP A 1 87 ? -1.725 2.065 -8.078 1.00 85.31 87 TRP A O 1
ATOM 683 N N . HIS A 1 88 ? -2.572 2.966 -6.205 1.00 88.00 88 HIS A N 1
ATOM 684 C CA . HIS A 1 88 ? -2.542 4.354 -6.678 1.00 88.00 88 HIS A CA 1
ATOM 685 C C . HIS A 1 88 ? -1.506 5.212 -5.953 1.00 88.00 88 HIS A C 1
ATOM 687 O O . HIS A 1 88 ? -1.379 6.392 -6.257 1.00 88.00 88 HIS A O 1
ATOM 693 N N . ARG A 1 89 ? -0.779 4.630 -4.989 1.00 86.81 89 ARG A N 1
ATOM 694 C CA . ARG A 1 89 ? 0.323 5.271 -4.261 1.00 86.81 89 ARG A CA 1
ATOM 695 C C . ARG A 1 89 ? -0.059 6.533 -3.473 1.00 86.81 89 ARG A C 1
ATOM 697 O O . ARG A 1 89 ? 0.815 7.312 -3.123 1.00 86.81 89 ARG A O 1
ATOM 704 N N . TYR A 1 90 ? -1.341 6.717 -3.149 1.00 89.69 90 TYR A N 1
ATOM 705 C CA . TYR A 1 90 ? -1.773 7.737 -2.190 1.00 89.69 90 TYR A CA 1
ATOM 706 C C . TYR A 1 90 ? -1.357 7.352 -0.769 1.00 89.69 90 TYR A C 1
ATOM 708 O O . TYR A 1 90 ? -1.581 6.208 -0.359 1.00 89.69 90 TYR A O 1
ATOM 716 N N . ASP A 1 91 ? -0.770 8.302 -0.045 1.00 90.50 91 ASP A N 1
ATOM 717 C CA . ASP A 1 91 ? -0.363 8.162 1.350 1.00 90.50 91 ASP A CA 1
ATOM 718 C C . ASP A 1 91 ? -1.512 8.521 2.296 1.00 90.50 91 ASP A C 1
ATOM 720 O O . ASP A 1 91 ? -2.261 9.446 2.024 1.00 90.50 91 ASP A O 1
ATOM 724 N N . PHE A 1 92 ? -1.666 7.821 3.414 1.00 92.38 92 PHE A N 1
ATOM 725 C CA . PHE A 1 92 ? -2.650 8.159 4.442 1.00 92.38 92 PHE A CA 1
ATOM 726 C C . PHE A 1 92 ? -2.013 8.019 5.818 1.00 92.38 92 PHE A C 1
ATOM 728 O O . PHE A 1 92 ? -1.524 6.944 6.167 1.00 92.38 92 PHE A O 1
ATOM 735 N N . ASP A 1 93 ? -2.022 9.090 6.606 1.00 90.88 93 ASP A N 1
ATOM 736 C CA . ASP A 1 93 ? -1.524 9.078 7.982 1.00 90.88 93 ASP A CA 1
ATOM 737 C C . ASP A 1 93 ? -2.307 8.063 8.836 1.00 90.88 93 ASP A C 1
ATOM 739 O O . ASP A 1 93 ? -3.539 8.049 8.840 1.00 90.88 93 ASP A O 1
ATOM 743 N N . LEU A 1 94 ? -1.608 7.198 9.572 1.00 90.56 94 LEU A N 1
ATOM 744 C CA . LEU A 1 94 ? -2.227 6.123 10.356 1.00 90.56 94 LEU A CA 1
ATOM 745 C C . LEU A 1 94 ? -3.041 6.620 11.559 1.00 90.56 94 LEU A C 1
ATOM 747 O O . LEU A 1 94 ? -3.863 5.871 12.091 1.00 90.56 94 LEU A O 1
ATOM 751 N N . ARG A 1 95 ? -2.817 7.856 12.015 1.00 89.25 95 ARG A N 1
ATOM 752 C CA . ARG A 1 95 ? -3.532 8.470 13.139 1.00 89.25 95 ARG A CA 1
ATOM 753 C C . ARG A 1 95 ? -4.703 9.319 12.658 1.00 89.25 95 ARG A C 1
ATOM 755 O O . ARG A 1 95 ? -5.782 9.236 13.242 1.00 89.25 95 ARG A O 1
ATOM 762 N N . THR A 1 96 ? -4.502 10.155 11.642 1.00 90.69 96 THR A N 1
ATOM 763 C CA . THR A 1 96 ? -5.513 11.131 11.189 1.00 90.69 96 THR A CA 1
ATOM 764 C C . THR A 1 96 ? -6.274 10.682 9.945 1.00 90.69 96 THR A C 1
ATOM 766 O O . THR A 1 96 ? -7.381 11.171 9.697 1.00 90.69 96 THR A O 1
ATOM 769 N N . GLY A 1 97 ? -5.699 9.762 9.170 1.00 91.44 97 GLY A N 1
ATOM 770 C CA . GLY A 1 97 ? -6.200 9.320 7.874 1.00 91.44 97 GLY A CA 1
ATOM 771 C C . GLY A 1 97 ? -5.962 10.317 6.740 1.00 91.44 97 GLY A C 1
ATOM 772 O O . GLY A 1 97 ? -6.417 10.078 5.624 1.00 91.44 97 GLY A O 1
ATOM 773 N N . GLU A 1 98 ? -5.303 11.447 6.996 1.00 91.88 98 GLU A N 1
ATOM 774 C CA . GLU A 1 98 ? -5.102 12.500 5.998 1.00 91.88 98 GLU A CA 1
ATOM 775 C C . GLU A 1 98 ? -3.989 12.134 5.018 1.00 91.88 98 GLU A C 1
ATOM 777 O O . GLU A 1 98 ? -2.983 11.534 5.395 1.00 91.88 98 GLU A O 1
ATOM 782 N N . SER A 1 99 ? -4.190 12.492 3.751 1.00 89.19 99 SER A N 1
ATOM 783 C CA . SER A 1 99 ? -3.198 12.325 2.689 1.00 89.19 99 SER A CA 1
ATOM 784 C C . SER A 1 99 ? -2.592 13.658 2.279 1.00 89.19 99 SER A C 1
ATOM 786 O O . SER A 1 99 ? -3.258 14.697 2.330 1.00 89.19 99 SER A O 1
ATOM 788 N N . SER A 1 100 ? -1.375 13.617 1.739 1.00 84.69 100 SER A N 1
ATOM 789 C CA . SER A 1 100 ? -0.743 14.780 1.101 1.00 84.69 100 SER A CA 1
ATOM 790 C C . SER A 1 100 ? -1.546 15.332 -0.090 1.00 84.69 100 SER A C 1
ATOM 792 O O . SER A 1 100 ? -1.432 16.503 -0.447 1.00 84.69 100 SER A O 1
ATOM 794 N N . THR A 1 101 ? -2.401 14.497 -0.688 1.00 83.69 101 THR A N 1
ATOM 795 C CA . THR A 1 101 ? -3.218 14.820 -1.869 1.00 83.69 101 THR A CA 1
ATOM 796 C C . THR A 1 101 ? -4.594 15.412 -1.550 1.00 83.69 101 THR A C 1
ATOM 798 O O . THR A 1 101 ? -5.354 15.726 -2.464 1.00 83.69 101 THR A O 1
ATOM 801 N N . GLY A 1 102 ? -4.935 15.569 -0.266 1.00 88.00 102 GLY A N 1
ATOM 802 C CA . GLY A 1 102 ? -6.230 16.094 0.188 1.00 88.00 102 GLY A CA 1
ATOM 803 C C . GLY A 1 102 ? -7.351 15.052 0.306 1.00 88.00 102 GLY A C 1
ATOM 804 O O . GLY A 1 102 ? -8.440 15.378 0.775 1.00 88.00 102 GLY A O 1
ATOM 805 N N . LEU A 1 103 ? -7.101 13.791 -0.064 1.00 91.00 103 LEU A N 1
ATOM 806 C CA . LEU A 1 103 ? -7.960 12.656 0.293 1.00 91.00 103 LEU A CA 1
ATOM 807 C C . LEU A 1 103 ? -7.845 12.335 1.793 1.00 91.00 103 LEU A C 1
ATOM 809 O O . LEU A 1 103 ? -6.823 12.623 2.422 1.00 91.00 103 LEU A O 1
ATOM 813 N N . LYS A 1 104 ? -8.874 11.690 2.353 1.00 94.00 104 LYS A N 1
ATOM 814 C CA . LYS A 1 104 ? -8.896 11.262 3.756 1.00 94.00 104 LYS A CA 1
ATOM 815 C C . LYS A 1 104 ? -9.480 9.860 3.896 1.00 94.00 104 LYS A C 1
ATOM 817 O O . LYS A 1 104 ? -10.615 9.627 3.487 1.00 94.00 104 LYS A O 1
ATOM 822 N N . ALA A 1 105 ? -8.707 8.942 4.464 1.00 93.75 105 ALA A N 1
ATOM 823 C CA . ALA A 1 105 ? -9.169 7.624 4.881 1.00 93.75 105 ALA A CA 1
ATOM 824 C C . ALA A 1 105 ? -9.768 7.695 6.296 1.00 93.75 105 ALA A C 1
ATOM 826 O O . ALA A 1 105 ? -9.381 8.542 7.104 1.00 93.75 105 ALA A O 1
ATOM 827 N N . CYS A 1 106 ? -10.704 6.807 6.629 1.00 95.06 106 CYS A N 1
ATOM 828 C CA . CYS A 1 106 ? -11.211 6.719 7.994 1.00 95.06 106 CYS A CA 1
ATOM 829 C C . CYS A 1 106 ? -10.177 6.035 8.902 1.00 95.06 106 CYS A C 1
ATOM 831 O O . CYS A 1 106 ? -9.940 4.832 8.792 1.00 95.06 106 CYS A O 1
ATOM 833 N N . ALA A 1 107 ? -9.574 6.807 9.807 1.00 94.75 107 ALA A N 1
ATOM 834 C CA . ALA A 1 107 ? -8.748 6.304 10.901 1.00 94.75 107 ALA A CA 1
ATOM 835 C C . ALA A 1 107 ? -9.583 6.176 12.183 1.00 94.75 107 ALA A C 1
ATOM 837 O O . ALA A 1 107 ? -10.437 7.019 12.476 1.00 94.75 107 ALA A O 1
ATOM 838 N N . TYR A 1 108 ? -9.335 5.118 12.951 1.00 95.38 108 TYR A N 1
ATOM 839 C CA . TYR A 1 108 ? -10.077 4.789 14.162 1.00 95.38 108 TYR A CA 1
ATOM 840 C C . TYR A 1 108 ?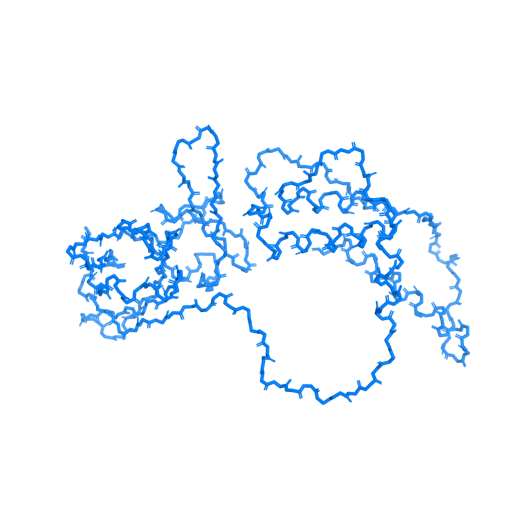 -9.150 4.810 15.376 1.00 95.38 108 TYR A C 1
ATOM 842 O O . TYR A 1 108 ? -8.078 4.201 15.338 1.00 95.38 108 TYR A O 1
ATOM 850 N N . PRO A 1 109 ? -9.557 5.457 16.483 1.00 93.88 109 PRO A N 1
ATOM 851 C CA . PRO A 1 109 ? -8.770 5.433 17.706 1.00 93.88 109 PRO A CA 1
ATOM 852 C C . PRO A 1 109 ? -8.675 4.001 18.239 1.00 93.88 109 PRO A C 1
ATOM 854 O O . PRO A 1 109 ? -9.674 3.274 18.277 1.00 93.88 109 PRO A O 1
ATOM 857 N N . VAL A 1 110 ? -7.474 3.616 18.669 1.00 93.94 110 VAL A N 1
ATOM 858 C CA . VAL A 1 110 ? -7.198 2.318 19.289 1.00 93.94 110 VAL A CA 1
ATOM 859 C C . VAL A 1 110 ? -6.741 2.543 20.722 1.00 93.94 110 VAL A C 1
ATOM 861 O O . VAL A 1 110 ? -5.838 3.335 20.978 1.00 93.94 110 VAL A O 1
ATOM 864 N N . GLU A 1 111 ? -7.356 1.831 21.659 1.00 92.88 111 GLU A N 1
ATOM 865 C CA . GLU A 1 111 ? -7.014 1.875 23.076 1.00 92.88 111 GLU A CA 1
ATOM 866 C C . GLU A 1 111 ? -6.671 0.477 23.585 1.00 92.88 111 GLU A C 1
ATOM 868 O O . GLU A 1 111 ? -7.333 -0.508 23.249 1.00 92.88 111 GLU A O 1
ATOM 873 N N . LEU A 1 112 ? -5.654 0.394 24.441 1.00 91.62 112 LEU A N 1
ATOM 874 C CA . LEU A 1 112 ? -5.319 -0.823 25.168 1.00 91.62 112 LEU A CA 1
ATOM 875 C C . LEU A 1 112 ? -5.847 -0.704 26.603 1.00 91.62 112 LEU A C 1
ATOM 877 O O . LEU A 1 112 ? -5.369 0.128 27.371 1.00 91.62 112 LEU A O 1
ATOM 881 N N . ARG A 1 113 ? -6.819 -1.541 26.973 1.00 92.38 113 ARG A N 1
ATOM 882 C CA . ARG A 1 113 ? -7.414 -1.586 28.321 1.00 92.38 113 ARG A CA 1
ATOM 883 C C . ARG A 1 113 ? -7.210 -2.982 28.892 1.00 92.38 113 ARG A C 1
ATOM 885 O O . ARG A 1 113 ? -7.694 -3.935 28.299 1.00 92.38 113 ARG A O 1
ATOM 892 N N . ASP A 1 114 ? -6.455 -3.129 29.979 1.00 86.06 114 ASP A N 1
ATOM 893 C CA . ASP A 1 114 ? -6.218 -4.427 30.641 1.00 86.06 114 ASP A CA 1
ATOM 894 C C . ASP A 1 114 ? -5.797 -5.567 29.683 1.00 86.06 114 ASP A C 1
ATOM 896 O O . ASP A 1 114 ? -6.253 -6.704 29.787 1.00 86.06 114 ASP A O 1
ATOM 900 N N . LYS A 1 115 ? -4.896 -5.259 28.733 1.00 87.69 115 LYS A N 1
ATOM 901 C CA . LYS A 1 115 ? -4.417 -6.159 27.655 1.00 87.69 115 LYS A CA 1
ATOM 902 C C . LYS A 1 115 ? -5.457 -6.506 26.584 1.00 87.69 115 LYS A C 1
ATOM 904 O O . LYS A 1 115 ? -5.232 -7.411 25.775 1.00 87.69 115 LYS A O 1
ATOM 909 N N . GLU A 1 116 ? -6.566 -5.788 26.536 1.00 93.12 116 GLU A N 1
ATOM 910 C CA . GLU A 1 116 ? -7.576 -5.878 25.490 1.00 93.12 116 GLU A CA 1
ATOM 911 C C . GLU A 1 116 ? -7.459 -4.704 24.527 1.00 93.12 116 GLU A C 1
ATOM 913 O O . GLU A 1 116 ? -7.318 -3.554 24.941 1.00 93.12 116 GLU A O 1
ATOM 918 N N . VAL A 1 117 ? -7.536 -5.002 23.235 1.00 94.19 117 VAL A N 1
ATOM 919 C CA . VAL A 1 117 ? -7.528 -4.014 22.162 1.00 94.19 117 VAL A CA 1
ATOM 920 C C . VAL A 1 117 ? -8.962 -3.564 21.905 1.00 94.19 117 VAL A C 1
ATOM 922 O O . VAL A 1 117 ? -9.832 -4.379 21.571 1.00 94.19 117 VAL A O 1
ATOM 925 N N . TRP A 1 118 ? -9.197 -2.266 22.051 1.00 95.44 118 TRP A N 1
ATOM 926 C CA . TRP A 1 118 ? -10.465 -1.593 21.798 1.00 95.44 118 TRP A CA 1
ATOM 927 C C . TRP A 1 118 ? -10.312 -0.651 20.609 1.00 95.44 118 TRP A C 1
ATOM 929 O O . TRP A 1 118 ? -9.351 0.108 20.550 1.00 95.44 118 TRP A O 1
ATOM 939 N N . ILE A 1 119 ? -11.250 -0.700 19.665 1.00 95.69 119 ILE A N 1
ATOM 940 C CA . ILE A 1 119 ? -11.201 0.091 18.426 1.00 95.69 119 ILE A CA 1
ATOM 941 C C . ILE A 1 119 ? -12.461 0.949 18.331 1.00 95.69 119 ILE A C 1
ATOM 943 O O . ILE A 1 119 ? -13.553 0.495 18.688 1.00 95.69 119 ILE A O 1
ATOM 947 N N . GLY A 1 120 ? -12.319 2.188 17.864 1.00 94.38 120 GLY A N 1
ATOM 948 C CA . GLY A 1 120 ? -13.445 3.063 17.552 1.00 94.38 120 GLY A CA 1
ATOM 949 C C . GLY A 1 120 ? -14.410 2.428 16.545 1.00 94.38 120 GLY A C 1
ATOM 950 O O . GLY A 1 120 ? -14.009 1.773 15.587 1.00 94.38 120 GLY A O 1
ATOM 951 N N . THR A 1 121 ? -15.703 2.609 16.775 1.00 93.38 121 THR A N 1
ATOM 952 C CA . THR A 1 121 ? -16.761 2.082 15.900 1.00 93.38 121 THR A CA 1
ATOM 953 C C . THR A 1 121 ? -16.937 2.940 14.635 1.00 93.38 121 THR A C 1
ATOM 955 O O . THR A 1 121 ? -16.814 4.164 14.716 1.00 93.38 121 THR A O 1
ATOM 958 N N . PRO A 1 122 ? -17.258 2.338 13.470 1.00 89.12 122 PRO A N 1
ATOM 959 C CA . PRO A 1 122 ? -17.398 3.052 12.194 1.00 89.12 122 PRO A CA 1
ATOM 960 C C . PRO A 1 122 ? -18.669 3.899 12.052 1.00 89.12 122 PRO A C 1
ATOM 962 O O . PRO A 1 122 ? -18.827 4.614 11.068 1.00 89.12 122 PRO A O 1
ATOM 965 N N . GLY A 1 123 ? -19.567 3.860 13.032 1.00 85.88 123 GLY A N 1
ATOM 966 C CA . GLY A 1 123 ? -20.796 4.642 13.043 1.00 85.88 123 GLY A CA 1
ATOM 967 C C . GLY A 1 123 ? -21.610 4.375 14.302 1.00 85.88 123 GLY A C 1
ATOM 968 O O . GLY A 1 123 ? -21.168 3.658 15.202 1.00 85.88 123 GLY A O 1
ATOM 969 N N . GLU A 1 124 ? -22.813 4.938 14.361 1.00 81.94 124 GLU A N 1
ATOM 970 C CA . GLU A 1 124 ? -23.732 4.720 15.478 1.00 81.94 124 GLU A CA 1
ATOM 971 C C . GLU A 1 124 ? -24.223 3.263 15.533 1.00 81.94 124 GLU A C 1
ATOM 973 O O . GLU A 1 124 ? -24.510 2.642 14.509 1.00 81.94 124 GLU A O 1
ATOM 978 N N . GLY A 1 125 ? -24.325 2.715 16.746 1.00 82.75 125 GLY A N 1
ATOM 979 C CA . GLY A 1 125 ? -24.819 1.361 17.002 1.00 82.75 125 GLY A CA 1
ATOM 980 C C . GLY A 1 125 ? -23.788 0.423 17.630 1.00 82.75 125 GLY A C 1
ATOM 981 O O . GLY A 1 125 ? -22.628 0.772 17.845 1.00 82.75 125 GLY A O 1
ATOM 982 N N . GLU A 1 126 ? -24.235 -0.791 17.953 1.00 89.56 126 GLU A N 1
ATOM 983 C CA . GLU A 1 126 ? -23.363 -1.845 18.469 1.00 89.56 126 GLU A CA 1
ATOM 984 C C . GLU A 1 126 ? -22.733 -2.639 17.326 1.00 89.56 126 GLU A C 1
ATOM 986 O O . GLU A 1 126 ? -23.433 -3.162 16.457 1.00 89.56 126 GLU A O 1
ATOM 991 N N . TRP A 1 127 ? -21.411 -2.774 17.376 1.00 93.88 127 TRP A N 1
ATOM 992 C CA . TRP A 1 127 ? -20.618 -3.528 16.413 1.00 93.88 127 TRP A CA 1
ATOM 993 C C . TRP A 1 127 ? -19.920 -4.695 17.101 1.00 93.88 127 TRP A C 1
ATOM 995 O O . TRP A 1 127 ? -19.495 -4.592 18.254 1.00 93.88 127 TRP A O 1
ATOM 1005 N N . GLU A 1 128 ? -19.772 -5.800 16.383 1.00 94.00 128 GLU A N 1
ATOM 1006 C CA . GLU A 1 128 ? -19.006 -6.961 16.828 1.00 94.00 128 GLU A CA 1
ATOM 1007 C C . GLU A 1 128 ? -17.989 -7.387 15.769 1.00 94.00 128 GLU A C 1
ATOM 1009 O O . GLU A 1 128 ? -18.224 -7.230 14.570 1.00 94.00 128 GLU A O 1
ATOM 1014 N N . VAL A 1 129 ? -16.856 -7.937 16.211 1.00 95.19 129 VAL A N 1
ATOM 1015 C CA . VAL A 1 129 ? -15.861 -8.521 15.304 1.00 95.19 129 VAL A CA 1
ATOM 1016 C C . VAL A 1 129 ? -16.281 -9.944 14.961 1.00 95.19 129 VAL A C 1
ATOM 1018 O O . VAL A 1 129 ? -16.285 -10.810 15.836 1.00 95.19 129 VAL A O 1
ATOM 1021 N N . VAL A 1 130 ? -16.602 -10.184 13.693 1.00 94.81 130 VAL A N 1
ATOM 1022 C CA . VAL A 1 130 ? -16.994 -11.508 13.184 1.00 94.81 130 VAL A CA 1
ATOM 1023 C C . VAL A 1 130 ? -15.774 -12.302 12.734 1.00 94.81 130 VAL A C 1
ATOM 1025 O O . VAL A 1 130 ? -15.714 -13.513 12.931 1.00 94.81 130 VAL A O 1
ATOM 1028 N N . GLU A 1 131 ? -14.781 -11.624 12.165 1.00 94.25 131 GLU A N 1
ATOM 1029 C CA . GLU A 1 131 ? -13.588 -12.264 11.625 1.00 94.25 131 GLU A CA 1
ATOM 1030 C C . GLU A 1 131 ? -12.333 -11.468 11.973 1.00 94.25 131 GLU A C 1
ATOM 1032 O O . GLU A 1 131 ? -12.337 -10.235 11.984 1.00 94.25 131 GLU A O 1
ATOM 1037 N N . LYS A 1 132 ? -11.254 -12.201 12.247 1.00 94.69 132 LYS A N 1
ATOM 1038 C CA . LYS A 1 132 ? -9.908 -11.670 12.454 1.00 94.69 132 LYS A CA 1
ATOM 1039 C C . LYS A 1 132 ? -8.979 -12.487 11.583 1.00 94.69 132 LYS A C 1
ATOM 1041 O O . LYS A 1 132 ? -8.764 -13.666 11.865 1.00 94.69 132 LYS A O 1
ATOM 1046 N N . ARG A 1 133 ? -8.455 -11.877 10.530 1.00 93.88 133 ARG A N 1
ATOM 1047 C CA . ARG A 1 133 ? -7.578 -12.555 9.584 1.00 93.88 133 ARG A CA 1
ATOM 1048 C C . ARG A 1 133 ? -6.196 -11.914 9.622 1.00 93.88 133 ARG A C 1
ATOM 1050 O O . ARG A 1 133 ? -6.103 -10.720 9.341 1.00 93.88 133 ARG A O 1
ATOM 1057 N N . PRO A 1 134 ? -5.133 -12.651 9.977 1.00 92.62 134 PRO A N 1
ATOM 1058 C CA . PRO A 1 134 ? -3.783 -12.142 9.778 1.00 92.62 134 PRO A CA 1
ATOM 1059 C C . PRO A 1 134 ? -3.538 -11.927 8.283 1.00 92.62 134 PRO A C 1
ATOM 1061 O O . PRO A 1 134 ? -4.002 -12.720 7.462 1.00 92.62 134 PRO A O 1
ATOM 1064 N N . VAL A 1 135 ? -2.831 -10.857 7.928 1.00 89.25 135 VAL A N 1
ATOM 1065 C CA . VAL A 1 135 ? -2.400 -10.623 6.545 1.00 89.25 135 VAL A CA 1
ATOM 1066 C C . VAL A 1 135 ? -0.913 -10.947 6.478 1.00 89.25 135 VAL A C 1
ATOM 1068 O O . VAL A 1 135 ? -0.119 -10.343 7.198 1.00 89.25 135 VAL A O 1
ATOM 1071 N N . SER A 1 136 ? -0.555 -11.943 5.669 1.00 78.44 136 SER A N 1
ATOM 1072 C CA . SER A 1 136 ? 0.835 -12.350 5.476 1.00 78.44 136 SER A CA 1
ATOM 1073 C C . SER A 1 136 ? 1.596 -11.261 4.727 1.00 78.44 136 SER A C 1
ATOM 1075 O O . SER A 1 136 ? 1.173 -10.837 3.654 1.00 78.44 136 SER A O 1
ATOM 1077 N N . GLU A 1 137 ? 2.730 -10.839 5.279 1.00 68.00 137 GLU A N 1
ATOM 1078 C CA . GLU A 1 137 ? 3.727 -10.043 4.550 1.00 68.00 137 GLU A CA 1
ATOM 1079 C C . GLU A 1 137 ? 4.738 -10.937 3.821 1.00 68.00 137 GLU A C 1
ATOM 1081 O O . GLU A 1 137 ? 5.498 -10.455 2.983 1.00 68.00 137 GLU A O 1
ATOM 1086 N N . ASP A 1 138 ? 4.714 -12.245 4.107 1.00 59.31 138 ASP A N 1
ATOM 1087 C CA . ASP A 1 138 ? 5.466 -13.239 3.357 1.00 59.31 138 ASP A CA 1
ATOM 1088 C C . ASP A 1 138 ? 5.019 -13.185 1.898 1.00 59.31 138 ASP A C 1
ATOM 1090 O O . ASP A 1 138 ? 3.857 -13.438 1.558 1.00 59.31 138 ASP A O 1
ATOM 1094 N N . PHE A 1 139 ? 5.956 -12.827 1.023 1.00 46.81 139 PHE A N 1
ATOM 1095 C CA . PHE A 1 139 ? 5.740 -12.935 -0.407 1.00 46.81 139 PHE A CA 1
ATOM 1096 C C . PHE A 1 139 ? 5.407 -14.395 -0.713 1.00 46.81 139 PHE A C 1
ATOM 1098 O O . PHE A 1 139 ? 6.014 -15.295 -0.132 1.00 46.81 139 PHE A O 1
ATOM 1105 N N . ALA A 1 140 ? 4.450 -14.636 -1.612 1.00 43.47 140 ALA A N 1
ATOM 1106 C CA . ALA A 1 140 ? 4.125 -15.974 -2.087 1.00 43.47 140 ALA A CA 1
ATOM 1107 C C . ALA A 1 140 ? 5.311 -16.546 -2.882 1.00 43.47 140 ALA A C 1
ATOM 1109 O O . ALA A 1 140 ? 5.276 -16.656 -4.107 1.00 43.47 140 ALA A O 1
ATOM 1110 N N . GLU A 1 141 ? 6.389 -16.910 -2.195 1.00 41.28 141 GLU A N 1
ATOM 1111 C CA . GLU A 1 141 ? 7.322 -17.891 -2.694 1.00 41.28 141 GLU A CA 1
ATOM 1112 C C . GLU A 1 141 ? 6.514 -19.172 -2.806 1.00 41.28 141 GLU A C 1
ATOM 1114 O O . GLU A 1 141 ? 6.058 -19.749 -1.817 1.00 41.28 141 GLU A O 1
ATOM 1119 N N . SER A 1 142 ? 6.258 -19.584 -4.041 1.00 43.34 142 SER A N 1
ATOM 1120 C CA . SER A 1 142 ? 5.636 -20.859 -4.349 1.00 43.34 142 SER A CA 1
ATOM 1121 C C . SER A 1 142 ? 6.579 -21.987 -3.921 1.00 43.34 142 SER A C 1
ATOM 1123 O O . SER A 1 142 ? 7.187 -22.648 -4.756 1.00 43.34 142 SER A O 1
ATOM 1125 N N . SER A 1 143 ? 6.705 -22.229 -2.619 1.00 42.53 143 SER A N 1
ATOM 1126 C CA . SER A 1 143 ? 7.516 -23.304 -2.040 1.00 42.53 143 SER A CA 1
ATOM 1127 C C . SER A 1 143 ? 6.826 -24.675 -2.156 1.00 42.53 143 SER A C 1
ATOM 1129 O O . SER A 1 143 ? 7.173 -25.635 -1.481 1.00 42.53 143 SER A O 1
ATOM 1131 N N . ALA A 1 144 ? 5.824 -24.794 -3.033 1.00 39.38 144 ALA A N 1
ATOM 1132 C CA . ALA A 1 144 ? 5.081 -26.029 -3.263 1.00 39.38 144 ALA A CA 1
ATOM 1133 C C . ALA A 1 144 ? 4.734 -26.256 -4.743 1.00 39.38 144 ALA A C 1
ATOM 1135 O O . ALA A 1 144 ? 3.691 -26.811 -5.077 1.00 39.38 144 ALA A O 1
ATOM 1136 N N . CYS A 1 145 ? 5.627 -25.855 -5.646 1.00 32.19 145 CYS A N 1
ATOM 1137 C CA . CYS A 1 145 ? 5.757 -26.540 -6.924 1.00 32.19 145 CYS A CA 1
ATOM 1138 C C . CYS A 1 145 ? 7.248 -26.787 -7.125 1.00 32.19 145 CYS A C 1
ATOM 1140 O O . CYS A 1 145 ? 7.975 -25.899 -7.569 1.00 32.19 145 CYS A O 1
ATOM 1142 N N . GLU A 1 146 ? 7.719 -27.964 -6.704 1.00 38.59 146 GLU A N 1
ATOM 1143 C CA . GLU A 1 146 ? 9.036 -28.459 -7.091 1.00 38.59 146 GLU A CA 1
ATOM 1144 C C . GLU A 1 146 ? 9.111 -28.410 -8.615 1.00 38.59 146 GLU A C 1
ATOM 1146 O O . GLU A 1 146 ? 8.540 -29.237 -9.326 1.00 38.59 146 GLU A O 1
ATOM 1151 N N . SER A 1 147 ? 9.780 -27.374 -9.110 1.00 42.19 147 SER A N 1
ATOM 1152 C CA . SER A 1 147 ? 10.084 -27.200 -10.514 1.00 42.19 147 SER A CA 1
ATOM 1153 C C . SER A 1 147 ? 10.871 -28.429 -10.954 1.00 42.19 147 SER A C 1
ATOM 1155 O O . SER A 1 147 ? 12.043 -28.602 -10.607 1.00 42.19 147 SER A O 1
ATOM 1157 N N . THR A 1 148 ? 10.210 -29.326 -11.684 1.00 38.44 148 THR A N 1
ATOM 1158 C CA . THR A 1 148 ? 10.867 -30.372 -12.459 1.00 38.44 148 THR A CA 1
ATOM 1159 C C . THR A 1 148 ? 11.963 -29.701 -13.272 1.00 38.44 148 THR A C 1
ATOM 1161 O O . THR A 1 148 ? 11.667 -28.923 -14.179 1.00 38.44 148 THR A O 1
ATOM 1164 N N . LYS A 1 149 ? 13.222 -29.969 -12.904 1.00 45.97 149 LYS A N 1
ATOM 1165 C CA . LYS A 1 149 ? 14.429 -29.466 -13.565 1.00 45.97 149 LYS A CA 1
ATOM 1166 C C . LYS A 1 149 ? 14.374 -29.771 -15.063 1.00 45.97 149 LYS A C 1
ATOM 1168 O O . LYS A 1 149 ? 14.824 -30.822 -15.510 1.00 45.97 149 LYS A O 1
ATOM 1173 N N . LEU A 1 150 ? 13.872 -28.828 -15.848 1.00 41.16 150 LEU A N 1
ATOM 1174 C CA . LEU A 1 150 ? 14.209 -28.714 -17.256 1.00 41.16 150 LEU A CA 1
ATOM 1175 C C . LEU A 1 150 ? 15.520 -27.938 -17.306 1.00 41.16 15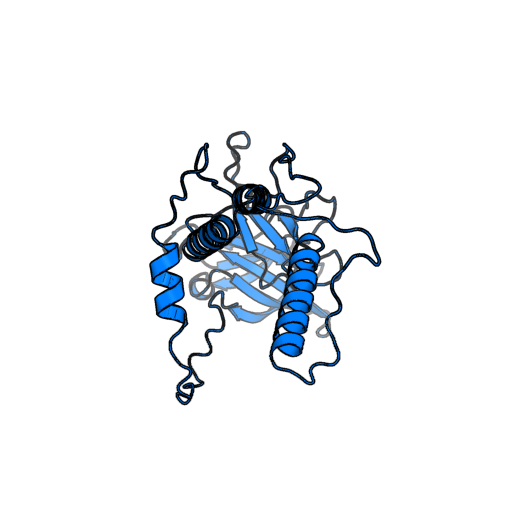0 LEU A C 1
ATOM 1177 O O . LEU A 1 150 ? 15.577 -26.758 -16.969 1.00 41.16 150 LEU A O 1
ATOM 1181 N N . ALA A 1 151 ? 16.592 -28.655 -17.637 1.00 44.31 151 ALA A N 1
ATOM 1182 C CA . ALA A 1 151 ? 17.932 -28.111 -17.770 1.00 44.31 151 ALA A CA 1
ATOM 1183 C C . ALA A 1 151 ? 17.968 -27.080 -18.909 1.00 44.31 151 ALA A C 1
ATOM 1185 O O . ALA A 1 151 ? 18.141 -27.429 -20.075 1.00 44.31 151 ALA A O 1
ATOM 1186 N N . ALA A 1 152 ? 17.794 -25.806 -18.567 1.00 42.66 152 ALA A N 1
ATOM 1187 C CA . ALA A 1 152 ? 18.257 -24.708 -19.400 1.00 42.66 152 ALA A CA 1
ATOM 1188 C C . ALA A 1 152 ? 19.768 -24.524 -19.159 1.00 42.66 152 ALA A C 1
ATOM 1190 O O . ALA A 1 152 ? 20.217 -24.666 -18.018 1.00 42.66 152 ALA A O 1
ATOM 1191 N N . PRO A 1 153 ? 20.570 -24.245 -20.201 1.00 44.22 153 PRO A N 1
ATOM 1192 C CA . PRO A 1 153 ? 21.991 -23.990 -20.026 1.00 44.22 153 PRO A CA 1
ATOM 1193 C C . PRO A 1 153 ? 22.198 -22.739 -19.165 1.00 44.22 153 PRO A C 1
ATOM 1195 O O . PRO A 1 153 ? 21.540 -21.714 -19.353 1.00 44.22 153 PRO A O 1
ATOM 1198 N N . ASP A 1 154 ? 23.119 -22.854 -18.214 1.00 47.69 154 ASP A N 1
ATOM 1199 C CA . ASP A 1 154 ? 23.466 -21.839 -17.224 1.00 47.69 154 ASP A CA 1
ATOM 1200 C C . ASP A 1 154 ? 24.263 -20.692 -17.869 1.00 47.69 154 ASP A C 1
ATOM 1202 O O . ASP A 1 154 ? 25.488 -20.634 -17.826 1.00 47.69 154 ASP A O 1
ATOM 1206 N N . ILE A 1 155 ? 23.548 -19.795 -18.550 1.00 49.03 155 ILE A N 1
ATOM 1207 C CA . ILE A 1 155 ? 24.083 -18.526 -19.077 1.00 49.03 155 ILE A CA 1
ATOM 1208 C C . ILE A 1 155 ? 24.097 -17.460 -17.960 1.00 49.03 155 ILE A C 1
ATOM 1210 O O . ILE A 1 155 ? 24.839 -16.479 -18.010 1.00 49.03 155 ILE A O 1
ATOM 1214 N N . THR A 1 156 ? 23.297 -17.672 -16.915 1.00 48.81 156 THR A N 1
ATOM 1215 C CA . THR A 1 156 ? 23.139 -16.804 -15.745 1.00 48.81 156 THR A CA 1
ATOM 1216 C C . THR A 1 156 ? 24.425 -16.626 -14.950 1.00 48.81 156 THR A C 1
ATOM 1218 O O . THR A 1 156 ? 24.738 -15.494 -14.583 1.00 48.81 156 THR A O 1
ATOM 1221 N N . SER A 1 157 ? 25.196 -17.692 -14.722 1.00 47.31 157 SER A N 1
ATOM 1222 C CA . SER A 1 157 ? 26.444 -17.612 -13.952 1.00 47.31 157 SER A CA 1
ATOM 1223 C C . SER A 1 157 ? 27.519 -16.764 -14.643 1.00 47.31 157 SER A C 1
ATOM 1225 O O . SER A 1 157 ? 28.165 -15.953 -13.987 1.00 47.31 157 SER A O 1
ATOM 1227 N N . ILE A 1 158 ? 27.632 -16.835 -15.974 1.00 48.97 158 ILE A N 1
ATOM 1228 C CA . ILE A 1 158 ? 28.607 -16.048 -16.755 1.00 48.97 158 ILE A CA 1
ATOM 1229 C C . ILE A 1 158 ? 28.272 -14.546 -16.734 1.00 48.97 158 ILE A C 1
ATOM 1231 O O . ILE A 1 158 ? 29.165 -13.708 -16.618 1.00 48.97 158 ILE A O 1
ATOM 1235 N N . ILE A 1 159 ? 26.984 -14.191 -16.802 1.00 50.72 159 ILE A N 1
ATOM 1236 C CA . ILE A 1 159 ? 26.535 -12.789 -16.747 1.00 50.72 159 ILE A CA 1
ATOM 1237 C C . ILE A 1 159 ? 26.772 -12.194 -15.351 1.00 50.72 159 ILE A C 1
ATOM 1239 O O . ILE A 1 159 ? 27.102 -11.016 -15.235 1.00 50.72 159 ILE A O 1
ATOM 1243 N N . VAL A 1 160 ? 26.609 -12.984 -14.286 1.00 46.91 160 VAL A N 1
ATOM 1244 C CA . VAL A 1 160 ? 26.810 -12.523 -12.902 1.00 46.91 160 VAL A CA 1
ATOM 1245 C C . VAL A 1 160 ? 28.284 -12.208 -12.632 1.00 46.91 160 VAL A C 1
ATOM 1247 O O . VAL A 1 160 ? 28.570 -11.134 -12.110 1.00 46.91 160 VAL A O 1
ATOM 1250 N N . THR A 1 161 ? 29.217 -13.054 -13.077 1.00 45.28 161 THR A N 1
ATOM 1251 C CA . THR A 1 161 ? 30.658 -12.844 -12.842 1.00 45.28 161 THR A CA 1
ATOM 1252 C C . THR A 1 161 ? 31.235 -11.647 -13.612 1.00 45.28 161 THR A C 1
ATOM 1254 O O . THR A 1 161 ? 32.142 -10.989 -13.117 1.00 45.28 161 THR A O 1
ATOM 1257 N N . ALA A 1 162 ? 30.703 -11.309 -14.793 1.00 47.16 162 ALA A N 1
ATOM 1258 C CA . ALA A 1 162 ? 31.155 -10.136 -15.557 1.00 47.16 162 ALA A CA 1
ATOM 1259 C C . ALA A 1 162 ? 30.648 -8.792 -14.987 1.00 47.16 162 ALA A C 1
ATOM 1261 O O . ALA A 1 162 ? 31.258 -7.751 -15.216 1.00 47.16 162 ALA A O 1
ATOM 1262 N N . LEU A 1 163 ? 29.539 -8.803 -14.240 1.00 48.75 163 LEU A N 1
ATOM 1263 C CA . LEU A 1 163 ? 28.924 -7.597 -13.668 1.00 48.75 163 LEU A CA 1
ATOM 1264 C C . LEU A 1 163 ? 29.498 -7.211 -12.294 1.00 48.75 163 LEU A C 1
ATOM 1266 O O . LEU A 1 163 ? 29.358 -6.060 -11.888 1.00 48.75 163 LEU A O 1
ATOM 1270 N N . GLU A 1 164 ? 30.152 -8.137 -11.586 1.00 49.59 164 GLU A N 1
ATOM 1271 C CA . GLU A 1 164 ? 30.811 -7.872 -10.294 1.00 49.59 164 GLU A CA 1
ATO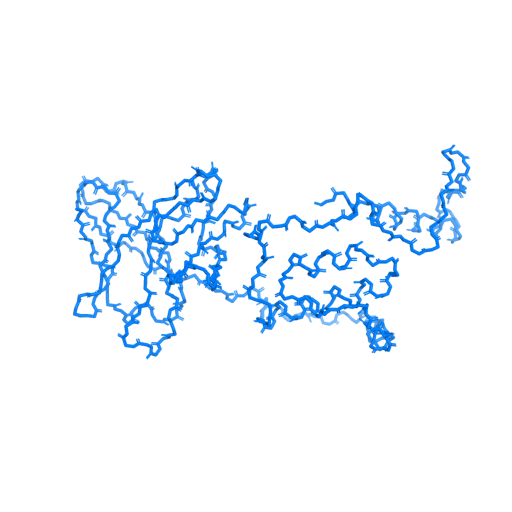M 1272 C C . GLU A 1 164 ? 32.119 -7.075 -10.430 1.00 49.59 164 GLU A C 1
ATOM 1274 O O . GLU A 1 164 ? 32.554 -6.451 -9.467 1.00 49.59 164 GLU A O 1
ATOM 1279 N N . SER A 1 165 ? 32.722 -7.040 -11.622 1.00 50.66 165 SER A N 1
ATOM 1280 C CA . SER A 1 165 ? 33.938 -6.267 -11.914 1.00 50.66 165 SER A CA 1
ATOM 1281 C C . SER A 1 165 ? 33.676 -4.858 -12.458 1.00 50.66 165 SER A C 1
ATOM 1283 O O . SER A 1 165 ? 34.606 -4.201 -12.919 1.00 50.66 165 SER A O 1
ATOM 1285 N N . VAL A 1 166 ? 32.422 -4.398 -12.478 1.00 55.12 166 VAL A N 1
ATOM 1286 C CA . VAL A 1 166 ? 32.078 -3.065 -12.988 1.00 55.12 166 VAL A CA 1
ATOM 1287 C C . VAL A 1 166 ? 32.226 -2.051 -11.857 1.00 55.12 166 VAL A C 1
ATOM 1289 O O . VAL A 1 166 ? 31.453 -2.086 -10.903 1.00 55.12 166 VAL A O 1
ATOM 1292 N N . ASP A 1 167 ? 33.180 -1.125 -11.978 1.00 58.59 167 ASP A N 1
ATOM 1293 C CA . ASP A 1 167 ? 33.351 -0.018 -11.031 1.00 58.59 167 ASP A CA 1
ATOM 1294 C C . ASP A 1 167 ? 32.060 0.819 -10.956 1.00 58.59 167 ASP A C 1
ATOM 1296 O O . ASP A 1 167 ? 31.706 1.575 -11.875 1.00 58.59 167 ASP A O 1
ATOM 1300 N N . LEU A 1 168 ? 31.326 0.651 -9.850 1.00 63.31 168 LEU A N 1
ATOM 1301 C CA . LEU A 1 168 ? 30.066 1.344 -9.553 1.00 63.31 168 LEU A CA 1
ATOM 1302 C C . LEU A 1 168 ? 30.277 2.722 -8.921 1.00 63.31 168 LEU A C 1
ATOM 1304 O O . LEU A 1 168 ? 29.302 3.349 -8.496 1.00 63.31 168 LEU A O 1
ATOM 1308 N N . ASP A 1 169 ? 31.524 3.188 -8.865 1.00 56.78 169 ASP A N 1
ATOM 1309 C CA . ASP A 1 169 ? 31.894 4.493 -8.335 1.00 56.78 169 ASP A CA 1
ATOM 1310 C C . ASP A 1 169 ? 31.412 5.589 -9.295 1.00 56.78 169 ASP A C 1
ATOM 1312 O O . ASP A 1 169 ? 32.100 6.050 -10.204 1.00 56.78 169 ASP A O 1
ATOM 1316 N N . GLY A 1 170 ? 30.141 5.949 -9.127 1.00 56.50 170 GLY A N 1
ATOM 1317 C CA . GLY A 1 170 ? 29.588 7.213 -9.585 1.00 56.50 170 GLY A CA 1
ATOM 1318 C C . GLY A 1 170 ? 29.984 8.324 -8.615 1.00 56.50 170 GLY A C 1
ATOM 1319 O O . GLY A 1 170 ? 30.056 8.099 -7.411 1.00 56.50 170 GLY A O 1
ATOM 1320 N N . ASP A 1 171 ? 30.201 9.516 -9.160 1.00 58.47 171 ASP A N 1
ATOM 1321 C CA . ASP A 1 171 ? 30.818 10.717 -8.570 1.00 58.47 171 ASP A CA 1
ATOM 1322 C C . ASP A 1 171 ? 30.038 11.374 -7.394 1.00 58.47 171 ASP A C 1
ATOM 1324 O O . ASP A 1 171 ? 29.955 12.595 -7.283 1.00 58.47 171 ASP A O 1
ATOM 1328 N N . GLY A 1 172 ? 29.387 10.600 -6.513 1.00 67.88 172 GLY A N 1
ATOM 1329 C CA . GLY A 1 172 ? 28.572 11.151 -5.428 1.00 67.88 172 GLY A CA 1
ATOM 1330 C C . GLY A 1 172 ? 28.108 10.158 -4.352 1.00 67.88 172 GLY A C 1
ATOM 1331 O O . GLY A 1 172 ? 28.205 8.940 -4.522 1.00 67.88 172 GLY A O 1
ATOM 1332 N N . PRO A 1 173 ? 27.544 10.672 -3.239 1.00 78.31 173 PRO A N 1
ATOM 1333 C CA . PRO A 1 173 ? 27.179 9.881 -2.059 1.00 78.31 173 PRO A CA 1
ATOM 1334 C C . PRO A 1 173 ? 26.188 8.757 -2.387 1.00 78.31 173 PRO A C 1
ATOM 1336 O O . PRO A 1 173 ? 25.400 8.877 -3.324 1.00 78.31 173 PRO A O 1
ATOM 1339 N N . GLU A 1 174 ? 26.226 7.654 -1.637 1.00 82.12 174 GLU A N 1
ATOM 1340 C CA . GLU A 1 174 ? 25.324 6.516 -1.860 1.00 82.12 174 GLU A CA 1
ATOM 1341 C C . GLU A 1 174 ? 23.849 6.921 -1.632 1.00 82.12 174 GLU A C 1
ATOM 1343 O O . GLU A 1 174 ? 23.555 7.555 -0.612 1.00 82.12 174 GLU A O 1
ATOM 1348 N N . PRO A 1 175 ? 22.920 6.573 -2.546 1.00 85.38 175 PRO A N 1
ATOM 1349 C CA . PRO A 1 175 ? 21.514 6.941 -2.413 1.00 85.38 175 PRO A CA 1
ATOM 1350 C C . PRO A 1 175 ? 20.851 6.225 -1.227 1.00 85.38 175 PRO A C 1
ATOM 1352 O O . PRO A 1 175 ? 21.104 5.041 -0.981 1.00 85.38 175 PRO A O 1
ATOM 1355 N N . ARG A 1 176 ? 19.978 6.927 -0.501 1.00 84.00 176 ARG A N 1
ATOM 1356 C CA . ARG A 1 176 ? 19.299 6.431 0.711 1.00 84.00 176 ARG A CA 1
ATOM 1357 C C . ARG A 1 176 ? 17.835 6.069 0.494 1.00 84.00 176 ARG A C 1
ATOM 1359 O O . ARG A 1 176 ? 17.306 5.279 1.268 1.00 84.00 176 ARG A O 1
ATOM 1366 N N . THR A 1 177 ? 17.188 6.618 -0.533 1.00 85.06 177 THR A N 1
ATOM 1367 C CA . THR A 1 177 ? 15.777 6.339 -0.858 1.00 85.06 177 THR A CA 1
ATOM 1368 C C . THR A 1 177 ? 15.638 5.682 -2.228 1.00 85.06 177 THR A C 1
ATOM 1370 O O . THR A 1 177 ? 16.520 5.825 -3.081 1.00 85.06 177 THR A O 1
ATOM 1373 N N . LEU A 1 178 ? 14.524 4.983 -2.476 1.00 86.75 178 LEU A N 1
ATOM 1374 C CA . LEU A 1 178 ? 14.253 4.404 -3.801 1.00 86.75 178 LEU A CA 1
ATOM 1375 C C . LEU A 1 178 ? 14.247 5.460 -4.909 1.00 86.75 178 LEU A C 1
ATOM 1377 O O . LEU A 1 178 ? 14.801 5.213 -5.978 1.00 86.75 178 LEU A O 1
ATOM 1381 N N . MET A 1 179 ? 13.674 6.638 -4.649 1.00 85.81 179 MET A N 1
ATOM 1382 C CA . MET A 1 179 ? 13.656 7.740 -5.612 1.00 85.81 179 MET A CA 1
ATOM 1383 C C . MET A 1 179 ? 15.076 8.188 -5.995 1.00 85.81 179 MET A C 1
ATOM 1385 O O . MET A 1 179 ? 15.357 8.411 -7.171 1.00 85.81 179 MET A O 1
ATOM 1389 N N . GLU A 1 180 ? 15.999 8.282 -5.030 1.00 86.06 180 GLU A N 1
ATOM 1390 C CA . GLU A 1 180 ? 17.388 8.690 -5.302 1.00 86.06 180 GLU A CA 1
ATOM 1391 C C . GLU A 1 180 ? 18.129 7.617 -6.112 1.00 86.06 180 GLU A C 1
ATOM 1393 O O . GLU A 1 180 ? 18.876 7.936 -7.043 1.00 86.06 180 GLU A O 1
ATOM 1398 N N . TRP A 1 181 ? 17.886 6.339 -5.799 1.00 89.19 181 TRP A N 1
ATOM 1399 C CA . TRP A 1 181 ? 18.380 5.214 -6.594 1.00 89.19 181 TRP A CA 1
ATOM 1400 C C . TRP A 1 181 ? 17.847 5.262 -8.027 1.00 89.19 181 TRP A C 1
ATOM 1402 O O . TRP A 1 181 ? 18.636 5.148 -8.966 1.00 89.19 181 TRP A O 1
ATOM 1412 N N . ALA A 1 182 ? 16.543 5.486 -8.208 1.00 88.06 182 ALA A N 1
ATOM 1413 C CA . ALA A 1 182 ? 15.915 5.599 -9.520 1.00 88.06 182 ALA A CA 1
ATOM 1414 C C . ALA A 1 182 ? 16.517 6.750 -10.337 1.00 88.06 182 ALA A C 1
ATOM 1416 O O . ALA A 1 182 ? 16.917 6.540 -11.481 1.00 88.06 182 ALA A O 1
ATOM 1417 N N . CYS A 1 183 ? 16.689 7.932 -9.736 1.00 86.69 183 CYS A N 1
ATOM 1418 C CA . CYS A 1 183 ? 17.312 9.078 -10.401 1.00 86.69 183 CYS A CA 1
ATOM 1419 C C . CYS A 1 183 ? 18.743 8.763 -10.857 1.00 86.69 183 CYS A C 1
ATOM 1421 O O . CYS A 1 183 ? 19.112 9.060 -11.997 1.00 86.69 183 CYS A O 1
ATOM 1423 N N . ARG A 1 184 ? 19.546 8.105 -10.007 1.00 87.81 184 ARG A N 1
ATOM 1424 C CA . ARG A 1 184 ? 20.912 7.688 -10.360 1.00 87.81 184 ARG A CA 1
ATOM 1425 C C . ARG A 1 184 ? 20.921 6.675 -11.507 1.00 87.81 184 ARG A C 1
ATOM 1427 O O . ARG A 1 184 ? 21.717 6.818 -12.433 1.00 87.81 184 ARG A O 1
ATOM 1434 N N . ILE A 1 185 ? 20.034 5.682 -11.472 1.00 88.56 185 ILE A N 1
ATOM 1435 C CA . ILE A 1 185 ? 19.900 4.660 -12.522 1.00 88.56 185 ILE A CA 1
ATOM 1436 C C . ILE A 1 185 ? 19.485 5.303 -13.851 1.00 88.56 185 ILE A C 1
ATOM 1438 O O . ILE A 1 185 ? 20.089 5.015 -14.884 1.00 88.56 185 ILE A O 1
ATOM 1442 N N . LEU A 1 186 ? 18.493 6.196 -13.838 1.00 86.50 186 LEU A N 1
ATOM 1443 C CA . LEU A 1 186 ? 18.005 6.886 -15.036 1.00 86.50 186 LEU A CA 1
ATOM 1444 C C . LEU A 1 186 ? 19.028 7.868 -15.610 1.00 86.50 186 LEU A C 1
ATOM 1446 O O . LEU A 1 186 ? 19.093 8.021 -16.823 1.00 86.50 186 LEU A O 1
ATOM 1450 N N . SER A 1 187 ? 19.874 8.463 -14.768 1.00 87.19 187 SER A N 1
ATOM 1451 C CA . SER A 1 187 ? 20.960 9.357 -15.198 1.00 87.19 187 SER A CA 1
ATOM 1452 C C . SER A 1 187 ? 22.209 8.616 -15.698 1.00 87.19 187 SER A C 1
ATOM 1454 O O . SER A 1 187 ? 23.141 9.244 -16.198 1.00 87.19 187 SER A O 1
ATOM 1456 N N . THR A 1 188 ? 22.265 7.287 -15.568 1.00 87.38 188 THR A N 1
ATOM 1457 C CA . THR A 1 188 ? 23.434 6.487 -15.958 1.00 87.38 188 THR A CA 1
ATOM 1458 C C . THR A 1 188 ? 23.363 6.091 -17.434 1.00 87.38 188 THR A C 1
ATOM 1460 O O . THR A 1 188 ? 22.500 5.313 -17.832 1.00 87.38 188 THR A O 1
ATOM 1463 N N . ALA A 1 189 ? 24.315 6.579 -18.237 1.00 87.19 189 ALA A N 1
ATOM 1464 C CA . ALA A 1 189 ? 24.355 6.332 -19.683 1.00 87.19 189 ALA A CA 1
ATOM 1465 C C . ALA A 1 189 ? 24.827 4.921 -20.079 1.00 87.19 189 ALA A C 1
ATOM 1467 O O . ALA A 1 189 ? 24.404 4.391 -21.109 1.00 87.19 189 ALA A O 1
ATOM 1468 N N . ASN A 1 190 ? 25.723 4.326 -19.284 1.00 86.69 190 ASN A N 1
ATOM 1469 C CA . ASN A 1 190 ? 26.307 3.018 -19.569 1.00 86.69 190 ASN A CA 1
ATOM 1470 C C . ASN A 1 190 ? 25.333 1.883 -19.176 1.00 86.69 190 ASN A C 1
ATOM 1472 O O . ASN A 1 190 ? 24.889 1.837 -18.023 1.00 86.69 190 ASN A O 1
ATOM 1476 N N . PRO A 1 191 ? 25.008 0.947 -20.091 1.00 82.44 191 PRO A N 1
ATOM 1477 C CA . PRO A 1 191 ? 24.000 -0.084 -19.842 1.00 82.44 191 PRO A CA 1
ATOM 1478 C C . PRO A 1 191 ? 24.414 -1.092 -18.761 1.00 82.44 191 PRO A C 1
ATOM 1480 O O . PRO A 1 191 ? 23.576 -1.493 -17.954 1.00 82.44 191 PRO A O 1
ATOM 1483 N N . GLU A 1 192 ? 25.690 -1.475 -18.694 1.00 84.25 192 GLU A N 1
ATOM 1484 C CA . GLU A 1 192 ? 26.190 -2.432 -17.697 1.00 84.25 192 GLU A CA 1
ATOM 1485 C C . GLU A 1 192 ? 26.122 -1.835 -16.289 1.00 84.25 192 GLU A C 1
ATOM 1487 O O . GLU A 1 192 ? 25.582 -2.458 -15.369 1.00 84.25 192 GLU A O 1
ATOM 1492 N N . LYS A 1 193 ? 26.548 -0.574 -16.137 1.00 85.62 193 LYS A N 1
ATOM 1493 C CA . LYS A 1 193 ? 26.405 0.182 -14.885 1.00 85.62 193 LYS A CA 1
ATOM 1494 C C . LYS A 1 193 ? 24.939 0.335 -14.482 1.00 85.62 193 LYS A C 1
ATOM 1496 O O . LYS A 1 193 ? 24.616 0.158 -13.309 1.00 85.62 193 LYS A O 1
ATOM 1501 N N . LYS A 1 194 ? 24.035 0.599 -15.435 1.00 85.75 194 LYS A N 1
ATOM 1502 C CA . LYS A 1 194 ? 22.588 0.707 -15.174 1.00 85.75 194 LYS A CA 1
ATOM 1503 C C . LYS A 1 194 ? 22.025 -0.600 -14.605 1.00 85.75 194 LYS A C 1
ATOM 1505 O O . LYS A 1 194 ? 21.312 -0.576 -13.598 1.00 85.75 194 LYS A O 1
ATOM 1510 N N . VAL A 1 195 ? 22.393 -1.744 -15.188 1.00 85.25 195 VAL A N 1
ATOM 1511 C CA . VAL A 1 195 ? 21.997 -3.076 -14.693 1.00 85.25 195 VAL A CA 1
ATOM 1512 C C . VAL A 1 195 ? 22.555 -3.332 -13.294 1.00 85.25 195 VAL A C 1
ATOM 1514 O O . VAL A 1 195 ? 21.807 -3.741 -12.403 1.00 85.25 195 VAL A O 1
ATOM 1517 N N . ALA A 1 196 ? 23.843 -3.072 -13.078 1.00 85.81 196 ALA A N 1
ATOM 1518 C CA . ALA A 1 196 ? 24.488 -3.316 -11.794 1.00 85.81 196 ALA A CA 1
ATOM 1519 C C . ALA A 1 196 ? 23.904 -2.437 -10.670 1.00 85.81 196 ALA A C 1
ATOM 1521 O O . ALA A 1 196 ? 23.565 -2.953 -9.603 1.00 85.81 196 ALA A O 1
ATOM 1522 N N . LEU A 1 197 ? 23.673 -1.144 -10.928 1.00 88.94 197 LEU A N 1
ATOM 1523 C CA . LEU A 1 197 ? 23.006 -0.232 -9.991 1.00 88.94 197 LEU A CA 1
ATOM 1524 C C . LEU A 1 197 ? 21.574 -0.676 -9.677 1.00 88.94 197 LEU A C 1
ATOM 1526 O O . LEU A 1 197 ? 21.181 -0.670 -8.514 1.00 88.94 197 LEU A O 1
ATOM 1530 N N . THR A 1 198 ? 20.815 -1.119 -10.683 1.00 89.56 198 THR A N 1
ATOM 1531 C CA . THR A 1 198 ? 19.444 -1.623 -10.492 1.00 89.56 198 THR A CA 1
ATOM 1532 C C . THR A 1 198 ? 19.428 -2.856 -9.593 1.00 89.56 198 THR A C 1
ATOM 1534 O O . THR A 1 198 ? 18.622 -2.946 -8.668 1.00 89.56 198 THR A O 1
ATOM 1537 N N . ARG A 1 199 ? 20.350 -3.801 -9.813 1.00 86.88 199 ARG A N 1
ATOM 1538 C CA . ARG A 1 199 ? 20.478 -4.994 -8.963 1.00 86.88 199 ARG A CA 1
ATOM 1539 C C . ARG A 1 199 ? 20.886 -4.631 -7.538 1.00 86.88 199 ARG A C 1
ATOM 1541 O O . ARG A 1 199 ? 20.300 -5.168 -6.601 1.00 86.88 199 ARG A O 1
ATOM 1548 N N . LYS A 1 200 ? 21.831 -3.699 -7.373 1.00 89.12 200 LYS A N 1
ATOM 1549 C CA . LYS A 1 200 ? 22.264 -3.201 -6.060 1.00 89.12 200 LYS A CA 1
ATOM 1550 C C . LYS A 1 200 ? 21.111 -2.528 -5.308 1.00 89.12 200 LYS A C 1
ATOM 1552 O O . LYS A 1 200 ? 20.881 -2.861 -4.148 1.00 89.12 200 LYS A O 1
ATOM 1557 N N . ALA A 1 201 ? 20.354 -1.656 -5.974 1.00 89.31 201 ALA A N 1
ATOM 1558 C CA . ALA A 1 201 ? 19.175 -1.003 -5.409 1.00 89.31 201 ALA A CA 1
ATOM 1559 C C . ALA A 1 201 ? 18.104 -2.024 -5.002 1.00 89.31 201 ALA A C 1
ATOM 1561 O O . ALA A 1 201 ? 17.617 -1.994 -3.876 1.00 89.31 201 ALA A O 1
ATOM 1562 N N . ALA A 1 202 ? 17.790 -2.981 -5.881 1.00 87.62 202 ALA A N 1
ATOM 1563 C CA . ALA A 1 202 ? 16.811 -4.028 -5.601 1.00 87.62 202 ALA A CA 1
ATOM 1564 C C . ALA A 1 202 ? 17.235 -4.919 -4.422 1.00 87.62 202 ALA A C 1
ATOM 1566 O O . ALA A 1 202 ? 16.406 -5.266 -3.585 1.00 87.62 202 ALA A O 1
ATOM 1567 N N . ALA A 1 203 ? 18.518 -5.277 -4.321 1.00 83.44 203 ALA A N 1
ATOM 1568 C CA . ALA A 1 203 ? 19.044 -6.030 -3.184 1.00 83.44 203 ALA A CA 1
ATOM 1569 C C . ALA A 1 203 ? 18.986 -5.217 -1.879 1.00 83.44 203 ALA A C 1
ATOM 1571 O O . ALA A 1 203 ? 18.584 -5.742 -0.842 1.00 83.44 203 ALA A O 1
ATOM 1572 N N . ALA A 1 204 ? 19.341 -3.932 -1.923 1.00 84.06 204 ALA A N 1
ATOM 1573 C CA . ALA A 1 204 ? 19.280 -3.046 -0.763 1.00 84.06 204 ALA A CA 1
ATOM 1574 C C . ALA A 1 204 ? 17.836 -2.792 -0.293 1.00 84.06 204 ALA A C 1
ATOM 1576 O O . ALA A 1 204 ? 17.590 -2.733 0.908 1.00 84.06 204 ALA A O 1
ATOM 1577 N N . TRP A 1 205 ? 16.877 -2.715 -1.219 1.00 83.44 205 TRP A N 1
ATOM 1578 C CA . TRP A 1 205 ? 15.451 -2.640 -0.899 1.00 83.44 205 TRP A CA 1
ATOM 1579 C C . TRP A 1 205 ? 14.954 -3.936 -0.257 1.00 83.44 205 TRP A C 1
ATOM 1581 O O . TRP A 1 205 ? 14.397 -3.916 0.834 1.00 83.44 205 TRP A O 1
ATOM 1591 N N . ARG A 1 206 ? 15.243 -5.088 -0.878 1.00 80.00 206 ARG A N 1
ATOM 1592 C CA . ARG A 1 206 ? 14.820 -6.404 -0.366 1.00 80.00 206 ARG A CA 1
ATOM 1593 C C . ARG A 1 206 ? 15.402 -6.743 1.003 1.00 80.00 206 ARG A C 1
ATOM 1595 O O . ARG A 1 206 ? 14.756 -7.430 1.778 1.00 80.00 206 ARG A O 1
ATOM 1602 N N . THR A 1 207 ? 16.616 -6.283 1.298 1.00 79.44 207 THR A N 1
ATOM 1603 C CA . THR A 1 207 ? 17.254 -6.490 2.609 1.00 79.44 207 THR A CA 1
ATOM 1604 C C . THR A 1 207 ? 16.822 -5.461 3.659 1.00 79.44 207 THR A C 1
ATOM 1606 O O . THR A 1 207 ? 17.325 -5.501 4.778 1.00 79.44 207 THR A O 1
ATOM 1609 N N . GLY A 1 208 ? 15.919 -4.530 3.322 1.00 77.94 208 GLY A N 1
ATOM 1610 C CA . GLY A 1 208 ? 15.455 -3.473 4.226 1.00 77.94 208 GLY A CA 1
ATOM 1611 C C . GLY A 1 208 ? 16.508 -2.402 4.529 1.00 77.94 208 GLY A C 1
ATOM 1612 O O . GLY A 1 208 ? 16.324 -1.595 5.436 1.00 77.94 208 GLY A O 1
ATOM 1613 N N . LYS A 1 209 ? 17.622 -2.369 3.782 1.00 79.62 209 LYS A N 1
ATOM 1614 C CA . LYS A 1 209 ? 18.661 -1.333 3.913 1.00 79.62 209 LYS A CA 1
ATOM 1615 C C . LYS A 1 209 ? 18.165 0.029 3.408 1.00 79.62 209 LYS A C 1
ATOM 1617 O O . LYS A 1 209 ? 18.646 1.062 3.862 1.00 79.62 209 LYS A O 1
ATOM 1622 N N . ILE A 1 210 ? 17.216 0.021 2.472 1.00 82.88 210 ILE A N 1
ATOM 1623 C CA . ILE A 1 210 ? 16.448 1.191 2.039 1.00 82.88 210 ILE A CA 1
ATOM 1624 C C . ILE A 1 210 ? 15.065 1.076 2.684 1.00 82.88 210 ILE A C 1
ATOM 1626 O O . ILE A 1 210 ? 14.344 0.125 2.403 1.00 82.88 210 ILE A O 1
ATOM 1630 N N . THR A 1 211 ? 14.702 2.032 3.536 1.00 75.38 211 THR A N 1
ATOM 1631 C CA . THR A 1 211 ? 13.434 2.021 4.292 1.00 75.38 211 THR A CA 1
ATOM 1632 C C . THR A 1 211 ? 12.421 3.054 3.805 1.00 75.38 211 THR A C 1
ATOM 1634 O O . THR A 1 211 ? 11.245 2.950 4.128 1.00 75.38 211 THR A O 1
ATOM 1637 N N . SER A 1 212 ? 12.857 4.043 3.021 1.00 79.50 212 SER A N 1
ATOM 1638 C CA . SER A 1 212 ? 12.009 5.130 2.525 1.00 79.50 212 SER A CA 1
ATOM 1639 C C . SER A 1 212 ? 11.950 5.128 0.999 1.00 79.50 212 SER A C 1
ATOM 1641 O O . SER A 1 212 ? 12.973 5.001 0.312 1.00 79.50 212 SER A O 1
ATOM 1643 N N . THR A 1 213 ? 10.746 5.303 0.454 1.00 79.44 213 THR A N 1
ATOM 1644 C CA . THR A 1 213 ? 10.535 5.440 -0.992 1.00 79.44 213 THR A CA 1
ATOM 1645 C C . THR A 1 213 ? 10.945 6.829 -1.486 1.00 79.44 213 THR A C 1
ATOM 1647 O O . THR A 1 213 ? 11.454 6.958 -2.600 1.00 79.44 213 THR A O 1
ATOM 1650 N N . GLY A 1 214 ? 10.843 7.851 -0.626 1.00 73.50 214 GLY A N 1
ATOM 1651 C CA . GLY A 1 214 ? 11.267 9.226 -0.892 1.00 73.50 214 GLY A CA 1
ATOM 1652 C C . GLY A 1 214 ? 10.199 10.133 -1.513 1.00 73.50 214 GLY A C 1
ATOM 1653 O O . GLY A 1 214 ? 10.564 11.185 -2.032 1.00 73.50 214 GLY A O 1
ATOM 1654 N N . GLN A 1 215 ? 8.909 9.765 -1.473 1.00 65.94 215 GLN A N 1
ATOM 1655 C CA . GLN A 1 215 ? 7.824 10.562 -2.077 1.00 65.94 215 GLN A CA 1
ATOM 1656 C C . GLN A 1 215 ? 7.572 11.923 -1.404 1.00 65.94 215 GLN A C 1
ATOM 1658 O O . GLN A 1 215 ? 7.111 12.840 -2.077 1.00 65.94 215 GLN A O 1
ATOM 1663 N N . LYS A 1 216 ? 7.896 12.087 -0.114 1.00 56.41 216 LYS A N 1
ATOM 1664 C CA . LYS A 1 216 ? 7.628 13.324 0.647 1.00 56.41 216 LYS A CA 1
ATOM 1665 C C . LYS A 1 216 ? 8.733 14.386 0.574 1.00 56.41 216 LYS A C 1
ATOM 1667 O O . LYS A 1 216 ? 8.575 15.464 1.141 1.00 56.41 216 LYS A O 1
ATOM 1672 N N . LYS A 1 217 ? 9.848 14.139 -0.131 1.00 57.78 217 LYS A N 1
ATOM 1673 C CA . LYS A 1 217 ? 10.892 15.166 -0.288 1.00 57.78 217 LYS A CA 1
ATOM 1674 C C . LYS A 1 217 ? 10.371 16.326 -1.140 1.00 57.78 217 LYS A C 1
ATOM 1676 O O . LYS A 1 217 ? 10.078 16.167 -2.318 1.00 57.78 217 LYS A O 1
ATOM 1681 N N . THR A 1 218 ? 10.332 17.510 -0.535 1.00 49.91 218 THR A N 1
ATOM 1682 C CA . THR A 1 218 ? 9.873 18.782 -1.120 1.00 49.91 218 THR A CA 1
ATOM 1683 C C . THR A 1 218 ? 10.797 19.352 -2.198 1.00 49.91 218 THR A C 1
ATOM 1685 O O . THR A 1 218 ? 10.440 20.332 -2.849 1.00 49.91 218 THR A O 1
ATOM 1688 N N . ASN A 1 219 ? 11.973 18.753 -2.411 1.00 55.03 219 ASN A N 1
ATOM 1689 C CA . ASN A 1 219 ? 12.895 19.171 -3.459 1.00 55.03 219 ASN A CA 1
ATOM 1690 C C . ASN A 1 219 ? 12.781 18.216 -4.661 1.00 55.03 219 ASN A C 1
ATOM 1692 O O . ASN A 1 219 ? 13.162 17.047 -4.524 1.00 55.03 219 ASN A O 1
ATOM 1696 N N . PRO A 1 220 ? 12.265 18.666 -5.821 1.00 56.75 220 PRO A N 1
ATOM 1697 C CA . PRO A 1 220 ? 12.177 17.822 -7.002 1.00 56.75 220 PRO A CA 1
ATOM 1698 C C . PRO A 1 220 ? 13.585 17.396 -7.413 1.00 56.75 220 PRO A C 1
ATOM 1700 O O . PRO A 1 220 ? 14.463 18.227 -7.648 1.00 56.75 220 PRO A O 1
ATOM 1703 N N . MET A 1 221 ? 13.826 16.087 -7.473 1.00 64.94 221 MET A N 1
ATOM 1704 C CA . MET A 1 221 ? 15.069 15.604 -8.058 1.00 64.94 221 MET A CA 1
ATOM 1705 C C . MET A 1 221 ? 15.074 15.902 -9.554 1.00 64.94 221 MET A C 1
ATOM 1707 O O . MET A 1 221 ? 14.096 15.638 -10.250 1.00 64.94 221 MET A O 1
ATOM 1711 N N . ASN A 1 222 ? 16.192 16.446 -10.039 1.00 69.56 222 ASN A N 1
ATOM 1712 C CA . ASN A 1 222 ? 16.404 16.720 -11.456 1.00 69.56 222 ASN A CA 1
ATOM 1713 C C . ASN A 1 222 ? 16.553 15.398 -12.218 1.00 69.56 222 ASN A C 1
ATOM 1715 O O . ASN A 1 222 ? 17.656 14.866 -12.353 1.00 69.56 222 ASN A O 1
ATOM 1719 N N . LEU A 1 223 ? 15.433 14.864 -12.693 1.00 73.25 223 LEU A N 1
ATOM 1720 C CA . LEU A 1 223 ? 15.400 13.773 -13.657 1.00 73.25 223 LEU A CA 1
ATOM 1721 C C . LEU A 1 223 ? 15.662 14.341 -15.059 1.00 73.25 223 LEU A C 1
ATOM 1723 O O . LEU A 1 223 ? 15.095 15.379 -15.404 1.00 73.25 223 LEU A O 1
ATOM 1727 N N . PRO A 1 224 ? 16.514 13.704 -15.876 1.00 76.44 224 PRO A N 1
ATOM 1728 C CA . PRO A 1 224 ? 16.660 14.101 -17.268 1.00 76.44 224 PRO A CA 1
ATOM 1729 C C . PRO A 1 224 ? 15.379 13.765 -18.047 1.00 76.44 224 PRO A C 1
ATOM 1731 O O . PRO A 1 224 ? 14.870 12.653 -17.922 1.00 76.44 224 PRO A O 1
ATOM 1734 N N . ASP A 1 225 ? 14.911 14.683 -18.903 1.00 80.38 225 ASP A N 1
ATOM 1735 C CA . ASP A 1 225 ? 13.741 14.460 -19.779 1.00 80.38 225 ASP A CA 1
ATOM 1736 C C . ASP A 1 225 ? 13.900 13.218 -20.671 1.00 80.38 225 ASP A C 1
ATOM 1738 O O . ASP A 1 225 ? 12.927 12.559 -21.031 1.00 80.38 225 ASP A O 1
ATOM 1742 N N . VAL A 1 226 ? 15.144 12.899 -21.045 1.00 81.19 226 VAL A N 1
ATOM 1743 C CA . VAL A 1 226 ? 15.495 11.702 -21.811 1.00 81.19 226 VAL A CA 1
ATOM 1744 C C . VAL A 1 226 ? 16.707 11.040 -21.157 1.00 81.19 226 VAL A C 1
ATOM 1746 O O . VAL A 1 226 ? 17.767 11.672 -21.080 1.00 81.19 226 VAL A O 1
ATOM 1749 N N . PRO A 1 227 ? 16.606 9.767 -20.730 1.00 83.50 227 PRO A N 1
ATOM 1750 C CA . PRO A 1 227 ? 17.740 9.036 -20.185 1.00 83.50 227 PRO A CA 1
ATOM 1751 C C . PRO A 1 227 ? 18.915 9.000 -21.176 1.00 83.50 227 PRO A C 1
ATOM 1753 O O . PRO A 1 227 ? 18.732 8.623 -22.347 1.00 83.50 227 PRO A O 1
ATOM 1756 N N . PRO A 1 228 ? 20.130 9.383 -20.741 1.00 86.81 228 PRO A N 1
ATOM 1757 C CA . PRO A 1 228 ? 21.303 9.336 -21.596 1.00 86.81 228 PRO A CA 1
ATOM 1758 C C . PRO A 1 228 ? 21.622 7.886 -21.974 1.00 86.81 228 PRO A C 1
ATOM 1760 O O . PRO A 1 228 ? 21.356 6.948 -21.224 1.00 86.81 228 PRO A O 1
ATOM 1763 N N . ARG A 1 229 ? 22.209 7.695 -23.157 1.00 85.31 229 ARG A N 1
ATOM 1764 C CA . ARG A 1 229 ? 22.614 6.382 -23.669 1.00 85.31 229 ARG A CA 1
ATOM 1765 C C . ARG A 1 229 ? 23.999 6.478 -24.279 1.00 85.31 229 ARG A C 1
ATOM 1767 O O . ARG A 1 229 ? 24.251 7.336 -25.125 1.00 85.31 229 ARG A O 1
ATOM 1774 N N . GLU A 1 230 ? 24.887 5.590 -23.863 1.00 84.50 230 GLU A N 1
ATOM 1775 C CA . GLU A 1 230 ? 26.213 5.480 -24.460 1.00 84.50 230 GLU A CA 1
ATOM 1776 C C . GLU A 1 230 ? 26.116 4.954 -25.904 1.00 84.50 230 GLU A C 1
ATOM 1778 O O . GLU A 1 230 ? 25.311 4.069 -26.197 1.00 84.50 230 GLU A O 1
ATOM 1783 N N . ASN A 1 231 ? 26.930 5.498 -26.814 1.00 83.06 231 ASN A N 1
ATOM 1784 C CA . ASN A 1 231 ? 26.993 5.088 -28.226 1.00 83.06 231 ASN A CA 1
ATOM 1785 C C . ASN A 1 231 ? 25.660 5.188 -29.002 1.00 83.06 231 ASN A C 1
ATOM 1787 O O . ASN A 1 231 ? 25.449 4.462 -29.976 1.00 83.06 231 ASN A O 1
ATOM 1791 N N . LEU A 1 232 ? 24.756 6.091 -28.601 1.00 84.19 232 LEU A N 1
ATOM 1792 C CA . LEU A 1 232 ? 23.502 6.319 -29.316 1.00 84.19 232 LEU A CA 1
ATOM 1793 C C . LEU A 1 232 ? 23.761 6.930 -30.700 1.00 84.19 232 LEU A C 1
ATOM 1795 O O . LEU A 1 232 ? 24.284 8.036 -30.824 1.00 84.19 232 LEU A O 1
ATOM 1799 N N . VAL A 1 233 ? 23.327 6.224 -31.742 1.00 84.31 233 VAL A N 1
ATOM 1800 C CA . VAL A 1 233 ? 23.335 6.717 -33.121 1.00 84.31 233 VAL A CA 1
ATOM 1801 C C . VAL A 1 233 ? 21.897 6.944 -33.567 1.00 84.31 233 VAL A C 1
ATOM 1803 O O . VAL A 1 233 ? 21.153 5.994 -33.813 1.00 84.31 233 VAL A O 1
ATOM 1806 N N . THR A 1 234 ? 21.509 8.210 -33.692 1.00 85.56 234 THR A N 1
ATOM 1807 C CA . THR A 1 234 ? 20.188 8.592 -34.202 1.00 85.56 234 THR A CA 1
ATOM 1808 C C . THR A 1 234 ? 20.205 8.616 -35.725 1.00 85.56 234 THR A C 1
ATOM 1810 O O . THR A 1 234 ? 21.093 9.203 -36.345 1.00 85.56 234 THR A O 1
ATOM 1813 N N . VAL A 1 235 ? 19.212 7.979 -36.342 1.00 85.31 235 VAL A N 1
ATOM 1814 C CA . VAL A 1 235 ? 19.044 7.940 -37.797 1.00 85.31 235 VAL A CA 1
ATOM 1815 C C . VAL A 1 235 ? 17.661 8.444 -38.182 1.00 85.31 235 VAL A C 1
ATOM 1817 O O . VAL A 1 235 ? 16.671 8.131 -37.527 1.00 85.31 235 VAL A O 1
ATOM 1820 N N . GLU A 1 236 ? 17.595 9.201 -39.275 1.00 87.81 236 GLU A N 1
ATOM 1821 C CA . GLU A 1 236 ? 16.336 9.721 -39.811 1.00 87.81 236 GLU A CA 1
ATOM 1822 C C . GLU A 1 236 ? 15.366 8.595 -40.224 1.00 87.81 236 GLU A C 1
ATOM 1824 O O . GLU A 1 236 ? 15.810 7.551 -40.739 1.00 87.81 236 GLU A O 1
ATOM 1829 N N . PRO A 1 237 ? 14.040 8.804 -40.089 1.00 80.88 237 PRO A N 1
ATOM 1830 C CA . PRO A 1 237 ? 13.035 7.891 -40.620 1.00 80.88 237 PRO A CA 1
ATOM 1831 C C . PRO A 1 237 ? 13.294 7.583 -42.104 1.00 80.88 237 PRO A C 1
ATOM 1833 O O . PRO A 1 237 ? 13.411 8.473 -42.941 1.00 80.88 237 PRO A O 1
ATOM 1836 N N . GLY A 1 238 ? 13.433 6.297 -42.439 1.00 84.00 238 GLY A N 1
ATOM 1837 C CA . GLY A 1 238 ? 13.752 5.833 -43.799 1.00 84.00 238 GLY A CA 1
ATOM 1838 C C . GLY A 1 238 ? 15.240 5.591 -44.085 1.00 84.00 238 GLY A C 1
ATOM 1839 O O . GLY A 1 238 ? 15.552 4.913 -45.064 1.00 84.00 238 GLY A O 1
ATOM 1840 N N . ARG A 1 239 ? 16.158 6.043 -43.218 1.00 85.44 239 A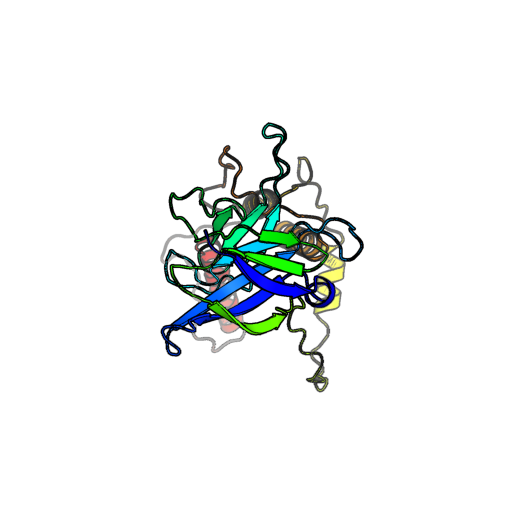RG A N 1
ATOM 1841 C CA . ARG A 1 239 ? 17.593 5.682 -43.273 1.00 85.44 239 ARG A CA 1
ATOM 1842 C C . ARG A 1 239 ? 17.956 4.473 -42.406 1.00 85.44 239 ARG A C 1
ATOM 1844 O O . ARG A 1 239 ? 19.103 4.035 -42.405 1.00 85.44 239 ARG A O 1
ATOM 1851 N N . VAL A 1 240 ? 16.978 3.910 -41.696 1.00 83.62 240 VAL A N 1
ATOM 1852 C CA . VAL A 1 240 ? 17.129 2.667 -40.929 1.00 83.62 240 VAL A CA 1
ATOM 1853 C C . VAL A 1 240 ? 17.438 1.477 -41.847 1.00 83.62 240 VAL A C 1
ATOM 1855 O O . VAL A 1 240 ? 16.862 1.328 -42.927 1.00 83.62 240 VAL A O 1
ATOM 1858 N N . GLY A 1 241 ? 18.338 0.594 -41.408 1.00 82.19 241 GLY A N 1
ATOM 1859 C CA . GLY A 1 241 ? 18.687 -0.620 -42.148 1.00 82.19 241 GLY A CA 1
ATOM 1860 C C . GLY A 1 241 ? 17.480 -1.544 -42.371 1.00 82.19 241 GLY A C 1
ATOM 1861 O O . GLY A 1 241 ? 16.612 -1.694 -41.509 1.00 82.19 241 GLY A O 1
ATOM 1862 N N . LYS A 1 242 ? 17.417 -2.203 -43.536 1.00 84.12 242 LYS A N 1
ATOM 1863 C CA . LYS A 1 242 ? 16.335 -3.152 -43.848 1.00 84.12 242 LYS A CA 1
ATOM 1864 C C . LYS A 1 242 ? 16.458 -4.409 -42.978 1.00 84.12 242 LYS A C 1
ATOM 1866 O O . LYS A 1 242 ? 17.420 -5.158 -43.106 1.00 84.12 242 LYS A O 1
ATOM 1871 N N . ARG A 1 243 ? 15.436 -4.678 -42.157 1.00 85.81 243 ARG A N 1
ATOM 1872 C CA . ARG A 1 243 ? 15.355 -5.851 -41.259 1.00 85.81 243 ARG A CA 1
ATOM 1873 C C . ARG A 1 243 ? 15.135 -7.181 -41.999 1.00 85.81 243 ARG A C 1
ATOM 1875 O O . ARG A 1 243 ? 15.546 -8.235 -41.529 1.00 85.81 243 ARG A O 1
ATOM 1882 N N . GLY A 1 244 ? 14.526 -7.136 -43.188 1.00 87.12 244 GLY A N 1
ATOM 1883 C CA . GLY A 1 244 ? 14.167 -8.329 -43.966 1.00 87.12 244 GLY A CA 1
ATOM 1884 C C . GLY A 1 244 ? 12.910 -9.041 -43.442 1.00 87.12 244 GLY A C 1
ATOM 1885 O O . GLY A 1 244 ? 12.170 -8.484 -42.638 1.00 87.12 244 GLY A O 1
ATOM 1886 N N . LYS A 1 245 ? 12.649 -10.262 -43.937 1.00 89.69 245 LYS A N 1
ATOM 1887 C CA . LYS A 1 245 ? 11.451 -11.078 -43.625 1.00 89.69 245 LYS A CA 1
ATOM 1888 C C . LYS A 1 245 ? 11.768 -12.342 -42.800 1.00 89.69 245 LYS A C 1
ATOM 1890 O O . LYS A 1 245 ? 11.145 -13.373 -43.015 1.00 89.69 245 LYS A O 1
ATOM 1895 N N . ALA A 1 246 ? 12.786 -12.301 -41.934 1.00 88.56 246 ALA A N 1
ATOM 1896 C CA . ALA A 1 246 ? 13.222 -13.433 -41.092 1.00 88.56 246 ALA A CA 1
ATOM 1897 C C . ALA A 1 246 ? 13.634 -14.735 -41.835 1.00 88.56 246 ALA A C 1
ATOM 1899 O O . ALA A 1 246 ? 13.794 -15.785 -41.207 1.00 88.56 246 ALA A O 1
ATOM 1900 N N . GLY A 1 247 ? 13.821 -14.689 -43.160 1.00 91.69 247 GLY A N 1
ATOM 1901 C CA . GLY A 1 247 ? 14.154 -15.861 -43.980 1.00 91.69 247 GLY A CA 1
ATOM 1902 C C . GLY A 1 247 ? 15.603 -16.343 -43.841 1.00 91.69 247 GLY A C 1
ATOM 1903 O O . GLY A 1 247 ? 15.871 -17.523 -44.031 1.00 91.69 247 GLY A O 1
ATOM 1904 N N . SER A 1 248 ? 16.530 -15.456 -43.470 1.00 94.06 248 SER A N 1
ATOM 1905 C CA . SER A 1 248 ? 17.937 -15.780 -43.190 1.00 94.06 248 SER A CA 1
ATOM 1906 C C . SER A 1 248 ? 18.298 -15.490 -41.734 1.00 94.06 248 SER A C 1
ATOM 1908 O O . SER A 1 248 ? 17.682 -14.627 -41.104 1.00 94.06 248 SER A O 1
ATOM 1910 N N . GLU A 1 249 ? 19.332 -16.150 -41.208 1.00 94.44 249 GLU A N 1
ATOM 1911 C CA . GLU A 1 249 ? 19.845 -15.915 -39.849 1.00 94.44 249 GLU A CA 1
ATOM 1912 C C . GLU A 1 249 ? 20.155 -14.433 -39.599 1.00 94.44 249 GLU A C 1
ATOM 1914 O O . GLU A 1 249 ? 19.639 -13.840 -38.655 1.00 94.44 249 GLU A O 1
ATOM 1919 N N . ARG A 1 250 ? 20.860 -13.785 -40.536 1.00 91.75 250 ARG A N 1
ATOM 1920 C CA . ARG A 1 250 ? 21.136 -12.342 -40.490 1.00 91.75 250 ARG A CA 1
ATOM 1921 C C . ARG A 1 250 ? 19.865 -11.497 -40.350 1.00 91.75 250 ARG A C 1
ATOM 1923 O O . ARG A 1 250 ? 19.857 -10.528 -39.597 1.00 91.75 250 ARG A O 1
ATOM 1930 N N . SER A 1 251 ? 18.793 -11.845 -41.067 1.00 92.06 251 SER A N 1
ATOM 1931 C CA . SER A 1 251 ? 17.519 -11.117 -40.969 1.00 92.06 251 SER A CA 1
ATOM 1932 C C . SER A 1 251 ? 16.782 -11.372 -39.651 1.00 92.06 251 SER A C 1
ATOM 1934 O O . SER A 1 251 ? 16.117 -10.474 -39.148 1.00 92.06 251 SER A O 1
ATOM 1936 N N . ARG A 1 252 ? 16.929 -12.560 -39.049 1.00 93.75 252 ARG A N 1
ATOM 1937 C CA . ARG A 1 252 ? 16.373 -12.861 -37.720 1.00 93.75 252 ARG A CA 1
ATOM 1938 C C . ARG A 1 252 ? 17.093 -12.071 -36.633 1.00 93.75 252 ARG A C 1
ATOM 1940 O O . ARG A 1 252 ? 16.425 -11.441 -35.822 1.00 93.75 252 ARG A O 1
ATOM 1947 N N . ILE A 1 253 ? 18.426 -12.023 -36.685 1.00 93.31 253 ILE A N 1
ATOM 1948 C CA . ILE A 1 253 ? 19.245 -11.192 -35.791 1.00 93.31 253 ILE A CA 1
ATOM 1949 C C . ILE A 1 253 ? 18.822 -9.724 -35.923 1.00 93.31 253 ILE A C 1
ATOM 1951 O O . ILE A 1 253 ? 18.486 -9.089 -34.930 1.00 93.31 253 ILE A O 1
ATOM 1955 N N . ALA A 1 254 ? 18.723 -9.194 -37.145 1.00 90.56 254 ALA A N 1
ATOM 1956 C CA . ALA A 1 254 ? 18.301 -7.807 -37.359 1.00 90.56 254 ALA A CA 1
ATOM 1957 C C . ALA A 1 254 ? 16.902 -7.496 -36.788 1.00 90.56 254 ALA A C 1
ATOM 1959 O O . ALA A 1 254 ? 16.671 -6.393 -36.294 1.00 90.56 254 ALA A O 1
ATOM 1960 N N . ILE A 1 255 ? 15.968 -8.451 -36.843 1.00 92.44 255 ILE A N 1
ATOM 1961 C CA . ILE A 1 255 ? 14.634 -8.307 -36.245 1.00 92.44 255 ILE A CA 1
ATOM 1962 C C . ILE A 1 255 ? 14.709 -8.333 -34.717 1.00 92.44 255 ILE A C 1
ATOM 1964 O O . ILE A 1 255 ? 14.109 -7.467 -34.089 1.00 92.44 255 ILE A O 1
ATOM 1968 N N . LEU A 1 256 ? 15.462 -9.264 -34.123 1.00 92.31 256 LEU A N 1
ATOM 1969 C CA . LEU A 1 256 ? 15.643 -9.331 -32.669 1.00 92.31 256 LEU A CA 1
ATOM 1970 C C . LEU A 1 256 ? 16.260 -8.044 -32.118 1.00 92.31 256 LEU A C 1
ATOM 1972 O O . LEU A 1 256 ? 15.744 -7.487 -31.157 1.00 92.31 256 LEU A O 1
ATOM 1976 N N . HIS A 1 257 ? 17.296 -7.518 -32.773 1.00 88.38 257 HIS A N 1
ATOM 1977 C CA . HIS A 1 257 ? 17.888 -6.233 -32.402 1.00 88.38 257 HIS A CA 1
ATOM 1978 C C . HIS A 1 257 ? 16.885 -5.079 -32.519 1.00 88.38 257 HIS A C 1
ATOM 1980 O O . HIS A 1 257 ? 16.861 -4.196 -31.667 1.00 88.38 257 HIS A O 1
ATOM 1986 N N . ALA A 1 258 ? 16.038 -5.077 -33.552 1.00 88.75 258 ALA A N 1
ATOM 1987 C CA . ALA A 1 258 ? 15.016 -4.048 -33.708 1.00 88.75 258 ALA A CA 1
ATOM 1988 C C . ALA A 1 258 ? 13.934 -4.124 -32.620 1.00 88.75 258 ALA A C 1
ATOM 1990 O O . ALA A 1 258 ? 13.519 -3.080 -32.127 1.00 88.75 258 ALA A O 1
ATOM 1991 N N . LEU A 1 259 ? 13.500 -5.331 -32.239 1.00 89.38 259 LEU A N 1
ATOM 1992 C CA . LEU A 1 259 ? 12.555 -5.539 -31.139 1.00 89.38 259 LEU A CA 1
ATOM 1993 C C . LEU A 1 259 ? 13.165 -5.110 -29.805 1.00 89.38 259 LEU A C 1
ATOM 1995 O O . LEU A 1 259 ? 12.563 -4.309 -29.104 1.00 89.38 259 LEU A O 1
ATOM 1999 N N . ALA A 1 260 ? 14.390 -5.551 -29.507 1.00 87.69 260 ALA A N 1
ATOM 2000 C CA . ALA A 1 260 ? 15.105 -5.145 -28.300 1.00 87.69 260 ALA A CA 1
ATOM 2001 C C . ALA A 1 260 ? 15.266 -3.621 -28.215 1.00 87.69 260 ALA A C 1
ATOM 2003 O O . ALA A 1 260 ? 15.079 -3.046 -27.150 1.00 87.69 260 ALA A O 1
ATOM 2004 N N . ASN A 1 261 ? 15.545 -2.956 -29.341 1.00 83.94 261 ASN A N 1
ATOM 2005 C CA . ASN A 1 261 ? 15.599 -1.499 -29.387 1.00 83.94 261 ASN A CA 1
ATOM 2006 C C . ASN A 1 261 ? 14.225 -0.870 -29.088 1.00 83.94 261 ASN A C 1
ATOM 2008 O O . ASN A 1 261 ? 14.166 0.061 -28.300 1.00 83.94 261 ASN A O 1
ATOM 2012 N N . ILE A 1 262 ? 13.121 -1.371 -29.660 1.00 84.75 262 ILE A N 1
ATOM 2013 C CA . ILE A 1 262 ? 11.768 -0.860 -29.353 1.00 84.75 262 ILE A CA 1
ATOM 2014 C C . ILE A 1 262 ? 11.462 -0.989 -27.857 1.00 84.75 262 ILE A C 1
ATOM 2016 O O . ILE A 1 262 ? 11.058 -0.005 -27.244 1.00 84.75 262 ILE A O 1
ATOM 2020 N N . GLU A 1 263 ? 11.710 -2.159 -27.267 1.00 84.75 263 GLU A N 1
ATOM 2021 C CA . GLU A 1 263 ? 11.496 -2.394 -25.834 1.00 84.75 263 GLU A CA 1
ATOM 2022 C C . GLU A 1 263 ? 12.383 -1.487 -24.970 1.00 84.75 263 GLU A C 1
ATOM 2024 O O . GLU A 1 263 ? 11.917 -0.895 -24.001 1.00 84.75 263 GLU A O 1
ATOM 2029 N N . GLN A 1 264 ? 13.649 -1.298 -25.353 1.00 77.81 264 GLN A N 1
ATOM 2030 C CA . GLN A 1 264 ? 14.566 -0.403 -24.646 1.00 77.81 264 GLN A CA 1
ATOM 2031 C C . GLN A 1 264 ? 14.075 1.053 -24.640 1.00 77.81 264 GLN A C 1
ATOM 2033 O O . GLN A 1 264 ? 14.293 1.758 -23.658 1.00 77.81 264 GLN A O 1
ATOM 2038 N N . TRP A 1 265 ? 13.416 1.507 -25.709 1.00 78.56 265 TRP A N 1
ATOM 2039 C CA . TRP A 1 265 ? 12.781 2.827 -25.756 1.00 78.56 265 TRP A CA 1
ATOM 2040 C C . TRP A 1 265 ? 11.448 2.869 -24.998 1.00 78.56 265 TRP A C 1
ATOM 2042 O O . TRP A 1 265 ? 11.130 3.898 -24.413 1.00 78.56 265 TRP A O 1
ATOM 2052 N N . ALA A 1 266 ? 10.685 1.773 -24.979 1.00 75.62 266 ALA A N 1
ATOM 2053 C CA . ALA A 1 266 ? 9.421 1.681 -24.246 1.00 75.62 266 ALA A CA 1
ATOM 2054 C C . ALA A 1 266 ? 9.614 1.737 -22.722 1.00 75.62 266 ALA A C 1
ATOM 2056 O O . ALA A 1 266 ? 8.791 2.329 -22.033 1.00 75.62 266 ALA A O 1
ATOM 2057 N N . ILE A 1 267 ? 10.720 1.189 -22.205 1.00 69.06 267 ILE A N 1
ATOM 2058 C CA . ILE A 1 267 ? 11.086 1.266 -20.779 1.00 69.06 267 ILE A CA 1
ATOM 2059 C C . ILE A 1 267 ? 11.228 2.718 -20.296 1.00 69.06 267 ILE A C 1
ATOM 2061 O O . ILE A 1 267 ? 10.978 2.988 -19.129 1.00 69.06 267 ILE A O 1
ATOM 2065 N N . ASP A 1 268 ? 11.591 3.654 -21.175 1.00 64.12 268 ASP A N 1
ATOM 2066 C CA . ASP A 1 268 ? 11.717 5.068 -20.809 1.00 64.12 268 ASP A CA 1
ATOM 2067 C C . ASP A 1 268 ? 10.365 5.823 -20.820 1.00 64.12 268 ASP A C 1
ATOM 2069 O O . ASP A 1 268 ? 10.328 6.993 -20.450 1.00 64.12 268 ASP A O 1
ATOM 2073 N N . LEU A 1 269 ? 9.266 5.190 -21.262 1.00 50.31 269 LEU A N 1
ATOM 2074 C CA . LEU A 1 269 ? 7.920 5.788 -21.360 1.00 50.31 269 LEU A CA 1
ATOM 2075 C C . LEU A 1 269 ? 6.938 5.318 -20.268 1.00 50.31 269 LEU A C 1
ATOM 2077 O O . LEU A 1 269 ? 5.815 5.824 -20.230 1.00 50.31 269 LEU A O 1
ATOM 2081 N N . ALA A 1 270 ? 7.319 4.329 -19.455 1.00 41.69 270 ALA A N 1
ATOM 2082 C CA . ALA A 1 270 ? 6.483 3.708 -18.423 1.00 41.69 270 ALA A CA 1
ATOM 2083 C C . ALA A 1 270 ? 6.768 4.294 -17.035 1.00 41.69 270 ALA A C 1
ATOM 2085 O O . ALA A 1 270 ? 5.790 4.449 -16.270 1.00 41.69 270 ALA A O 1
#

Secondary structure (DSSP, 8-state):
--EEEEEEGGGGSSSSEEEEEEEESS-TT-EEEEEEEE-S-TT-SS--EEEEESB-TTT--B-TT-EEEEE--TT-SS-EEEEE-TTT--EEETTT-B-TTS-B--EE-EEEETTEEEEE-SSSS-EEEEEEEE---S----TT-----------HHHHHHHHTTS----SSPPP-BHHHHHHHHHT---HHHHHHHHHHHHHHHHTTS--B--TT-SS-----SS---TT-----TT-SPP---S-SHHHHHHHHHHHHHHHHHHGGG-

Organism: Thanatephorus cucumeris (strain AG1-IB / isolate 7/3/14) (NCBI:txid1108050)

Foldseek 3Di:
DDKAFPWFLVVVQPAQKKKWWKAFPVDRVDIFIKMKGWPDHSPDPDTPIWMFGQAFPPHGAGQRLWDWAFDPDVVDPDGFIWTARPPPRWTATRAFQATPVRDGTGIWDWDQDPRIIMTHDPDDHDMHTPDIGHDDPDDPPVPPDPPPDPDDDCPVVVLVVVLVPDPLDDPDDDDQALVSLVQVLLQDAEPSSSVSSVVVSVVCVVVCVRRHNCPPPPDDDDRDPHRHHPPDDDDDVPRDDDLDDCPDPSSVVSVVVVVVVVVVVVVRVD

Sequence (270 aa):
MAFLRAGYLSNFVSHTRYLLTLRSKARPSDYHSLILFRLSPATSDVPNLYAMESTCPHLGADLSHADVEIDPDPEIEEMTAAVVCPWHRYDFDLRTGESSTGLKACAYPVELRDKEVWIGTPGEGEWEVVEKRPVSEDFAESSACESTKLAAPDITSIIVTALESVDLDGDGPEPRTLMEWACRILSTANPEKKVALTRKAAAAWRTGKITSTGQKKTNPMNLPDVPPRENLVTVEPGRVGKRGKAGSERSRIAILHALANIEQWAIDLA

InterPro domains:
  IPR007402 Protein of unknown function DUF455 [PF04305] (188-270)
  IPR007402 Protein of unknown function DUF455 [PTHR42782] (177-270)
  IPR017941 Rieske [2Fe-2S] iron-sulphur domain [PF00355] (46-98)
  IPR017941 Rieske [2Fe-2S] iron-sulphur domain [PS51296] (18-119)
  IPR036922 Rieske [2Fe-2S] iron-sulphur domain superfamily [G3DSA:2.102.10.10] (44-137)
  IPR036922 Rieske [2Fe-2S] iron-sulphur domain superfamily [SSF50022] (30-128)

Radius of gyration: 25.28 Å; chains: 1; bounding box: 63×50×75 Å

pLDDT: mean 80.08, std 16.28, range [32.19, 96.12]